Protein AF-A0A812Y076-F1 (afdb_monomer)

InterPro domains:
  IPR025202 Cardiolipin synthase-like, phospholipase D-like domain [PF13091] (114-266)

Radius of gyration: 28.49 Å; Cα contacts (8 Å, |Δi|>4): 390; chains: 1; bounding box: 75×48×87 Å

Organism: NCBI:txid1628268

Sequence (298 aa):
ECASRRLNHVTSDDKAFMTFWHDGWLQNLLRTSGGAEFELALLRRECDSLRKALDDSTRREQGLAAQLRAHRVLQEQAADGRVVPLAILDAAPSARGGEAHTALHPDSSFLGPLLQLISDAACVEILLTAFTYDDPELTSAATAAKLRGASVRLLIDLQKAHACKESGKILLQLLDSQVEVRTTCGRSLSEVYGGSFRGFKGALHAKTALIRSRASGGGDDGVALFIGSHNLTKASRANREFVTELRLAASDTRVATYRAWYESMWSASEGIQVEAGAAPRRRVRGKNALPNASAAAD

pLDDT: mean 76.09, std 21.75, range [29.11, 98.69]

Secondary structure (DSSP, 8-state):
----S--S---HHHHHHHHHHHHHHHHHHTTS-TTHHHHHHHHHHHHHHHHHHHHHHHHHHHHHHHHHHHHHHHHHHHHTTSS--SHHHHTS--------EEEEEETTTTHHHHHHHHHSTTEEEEEEEESS---HHHHHHHHHHHHTT-EEEEEEETTTTTSSHHHHHHHHHHHHTT-EEEEE---BHHHHTTTTTTT-B------EEEEEE--TTSSPPEEEEEEES--SSTGGGGS--EEEEEEEETT-HHHHHHHHHHHHHHHTPEEP---SS---------------------

Foldseek 3Di:
DPPDDDDDDDDPVNVVVVVVVVVVVLVVLVPDDDVSVVVVVVVVVVVVVVVVVVVVVVVVVVVVVLVVLLVVLVVVCCVVCVPVPCVLVVPQPDWPDDDKDKDKDWQCNVVVVVLVLLQDLQWAEKEWEFQAAQAVSVLVSLLVSVVSNHQAEYEYAPVHCPVDPRSLVSVVSCVVSVHFYWHDWAAQCCVSRVRPRPPDTHTRQWGKMWIWGHDPPPDFIKIKIKTWNAGNHPVSSPPGIMIMIIIDGCPGSVVVSVVVVSVVRVVRTGGDDSDPDDRDPPPPVDPDPDDDDDDDDD

Structure (mmCIF, N/CA/C/O backbone):
data_AF-A0A812Y076-F1
#
_entry.id   AF-A0A812Y076-F1
#
loop_
_atom_site.group_PDB
_atom_site.id
_atom_site.type_symbol
_atom_site.label_atom_id
_atom_site.label_alt_id
_atom_site.label_comp_id
_atom_site.label_asym_id
_atom_site.label_entity_id
_atom_site.label_seq_id
_atom_site.pdbx_PDB_ins_code
_atom_site.Cartn_x
_atom_site.Cartn_y
_atom_site.Cartn_z
_atom_site.occupancy
_atom_site.B_iso_or_equiv
_atom_site.auth_seq_id
_atom_site.auth_comp_id
_atom_site.auth_asym_id
_atom_site.auth_atom_id
_atom_site.pdbx_PDB_model_num
ATOM 1 N N . GLU A 1 1 ? -6.969 1.880 -58.375 1.00 40.78 1 GLU A N 1
ATOM 2 C CA . GLU A 1 1 ? -7.919 0.942 -57.726 1.00 40.78 1 GLU A CA 1
ATOM 3 C C . GLU A 1 1 ? -7.794 -0.534 -58.150 1.00 40.78 1 GLU A C 1
ATOM 5 O O . GLU A 1 1 ? -8.724 -1.300 -57.944 1.00 40.78 1 GLU A O 1
ATOM 10 N N . CYS A 1 2 ? -6.629 -1.019 -58.606 1.00 31.95 2 CYS A N 1
ATOM 11 C CA . CYS A 1 2 ? -6.427 -2.462 -58.853 1.00 31.95 2 CYS A CA 1
ATOM 12 C C . CYS A 1 2 ? -5.212 -3.047 -58.103 1.00 31.95 2 CYS A C 1
ATOM 14 O O . CYS A 1 2 ? -4.505 -3.899 -58.623 1.00 31.95 2 CYS A O 1
ATOM 16 N N . ALA A 1 3 ? -4.949 -2.581 -56.875 1.00 29.11 3 ALA A N 1
ATOM 17 C CA . ALA A 1 3 ? -3.817 -3.057 -56.067 1.00 29.11 3 ALA A CA 1
ATOM 18 C C . ALA A 1 3 ? -4.112 -3.124 -54.551 1.00 29.11 3 ALA A C 1
ATOM 20 O O . ALA A 1 3 ? -3.228 -2.893 -53.736 1.00 29.11 3 ALA A O 1
ATOM 21 N N . SER A 1 4 ? -5.352 -3.436 -54.149 1.00 38.34 4 SER A N 1
ATOM 22 C CA . SER A 1 4 ? -5.729 -3.548 -52.721 1.00 38.34 4 SER A CA 1
ATOM 23 C C . SER A 1 4 ? -6.169 -4.942 -52.272 1.00 38.34 4 SER A C 1
ATOM 25 O O . SER A 1 4 ? -6.807 -5.075 -51.233 1.00 38.34 4 SER A O 1
ATOM 27 N N . ARG A 1 5 ? -5.832 -6.017 -52.993 1.00 42.78 5 ARG A N 1
ATOM 28 C CA . ARG A 1 5 ? -6.124 -7.381 -52.516 1.00 42.78 5 ARG A CA 1
ATOM 29 C C . ARG A 1 5 ? -4.998 -8.353 -52.841 1.00 42.78 5 ARG A C 1
ATOM 31 O O . ARG A 1 5 ? -5.014 -8.941 -53.915 1.00 42.78 5 ARG A O 1
ATOM 38 N N . ARG A 1 6 ? -4.076 -8.524 -51.883 1.00 42.78 6 ARG A N 1
ATOM 39 C CA . ARG A 1 6 ? -3.392 -9.775 -51.465 1.00 42.78 6 ARG A CA 1
ATOM 40 C C . ARG A 1 6 ? -2.040 -9.441 -50.825 1.00 42.78 6 ARG A C 1
ATOM 42 O O . ARG A 1 6 ? -1.031 -9.362 -51.506 1.00 42.78 6 ARG A O 1
ATOM 49 N N . LEU A 1 7 ? -2.035 -9.289 -49.505 1.00 37.28 7 LEU A N 1
ATOM 50 C CA . LEU A 1 7 ? -0.841 -9.420 -48.666 1.00 37.28 7 LEU A CA 1
ATOM 51 C C . LEU A 1 7 ? -1.256 -10.209 -47.422 1.00 37.28 7 LEU A C 1
ATOM 53 O O . LEU A 1 7 ? -1.416 -9.661 -46.343 1.00 37.28 7 LEU A O 1
ATOM 57 N N . ASN A 1 8 ? -1.518 -11.499 -47.616 1.00 40.66 8 ASN A N 1
ATOM 58 C CA . ASN A 1 8 ? -1.550 -12.485 -46.544 1.00 40.66 8 ASN A CA 1
ATOM 59 C C . ASN A 1 8 ? -0.687 -13.655 -47.022 1.00 40.66 8 ASN A C 1
ATOM 61 O O . ASN A 1 8 ? -0.956 -14.205 -48.087 1.00 40.66 8 ASN A O 1
ATOM 65 N N . HIS A 1 9 ? 0.326 -13.978 -46.215 1.00 47.44 9 HIS A N 1
ATOM 66 C CA . HIS A 1 9 ? 1.428 -14.926 -46.428 1.00 47.44 9 HIS A CA 1
ATOM 67 C C . HIS A 1 9 ? 2.597 -14.432 -47.287 1.00 47.44 9 HIS A C 1
ATOM 69 O O . HIS A 1 9 ? 2.601 -14.555 -48.502 1.00 47.44 9 HIS A O 1
ATOM 75 N N . VAL A 1 10 ? 3.623 -13.930 -46.592 1.00 44.12 10 VAL A N 1
ATOM 76 C CA . VAL A 1 10 ? 5.005 -13.861 -47.082 1.00 44.12 10 VAL A CA 1
ATOM 77 C C . VAL A 1 10 ? 5.750 -15.024 -46.427 1.00 44.12 10 VAL A C 1
ATOM 79 O O . VAL A 1 10 ? 5.895 -15.058 -45.202 1.00 44.12 10 VAL A O 1
ATOM 82 N N . THR A 1 11 ? 6.157 -16.003 -47.224 1.00 59.06 11 THR A N 1
ATOM 83 C CA . THR A 1 11 ? 6.941 -17.172 -46.797 1.00 59.06 11 THR A CA 1
ATOM 84 C C . THR A 1 11 ? 8.437 -16.827 -46.704 1.00 59.06 11 THR A C 1
ATOM 86 O O . THR A 1 11 ? 8.851 -15.720 -47.058 1.00 59.06 11 THR A O 1
ATOM 89 N N . SER A 1 12 ? 9.285 -17.728 -46.187 1.00 49.69 12 SER A N 1
ATOM 90 C CA . SER A 1 12 ? 10.744 -17.491 -46.168 1.00 49.69 12 SER A CA 1
ATOM 91 C C . SER A 1 12 ? 11.335 -17.343 -47.571 1.00 49.69 12 SER A C 1
ATOM 93 O O . SER A 1 12 ? 12.302 -16.603 -47.743 1.00 49.69 12 SER A O 1
ATOM 95 N N . ASP A 1 13 ? 10.722 -17.984 -48.565 1.00 44.62 13 ASP A N 1
ATOM 96 C CA . ASP A 1 13 ? 11.198 -17.993 -49.949 1.00 44.62 13 ASP A CA 1
ATOM 97 C C . ASP A 1 13 ? 10.873 -16.668 -50.659 1.00 44.62 13 ASP A C 1
ATOM 99 O O . ASP A 1 13 ? 11.690 -16.149 -51.423 1.00 44.62 13 ASP A O 1
ATOM 103 N N . ASP A 1 14 ? 9.765 -16.020 -50.281 1.00 45.69 14 ASP A N 1
ATOM 104 C CA . ASP A 1 14 ? 9.412 -14.669 -50.741 1.00 45.69 14 ASP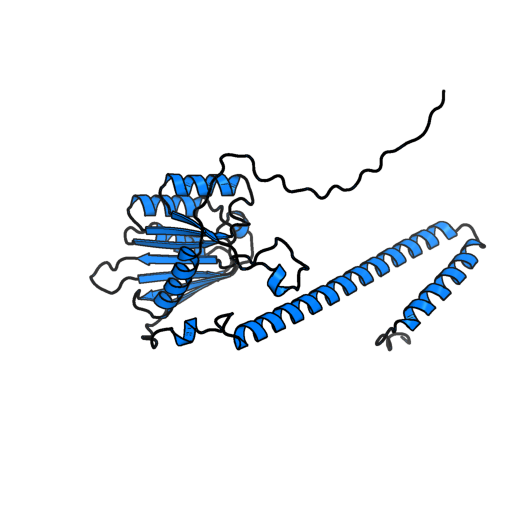 A CA 1
ATOM 105 C C . ASP A 1 14 ? 10.411 -13.605 -50.243 1.00 45.69 14 ASP A C 1
ATOM 107 O O . ASP A 1 14 ? 10.674 -12.611 -50.924 1.00 45.69 14 ASP A O 1
ATOM 111 N N . LYS A 1 15 ? 11.033 -13.821 -49.073 1.00 49.94 15 LYS A N 1
ATOM 112 C CA . LYS A 1 15 ? 12.073 -12.923 -48.531 1.00 49.94 15 LYS A CA 1
ATOM 113 C C . LYS A 1 15 ? 13.391 -13.035 -49.305 1.00 49.94 15 LYS A C 1
ATOM 115 O O . LYS A 1 15 ? 14.058 -12.022 -49.520 1.00 49.94 15 LYS A O 1
ATOM 120 N N . ALA A 1 16 ? 13.757 -14.236 -49.755 1.00 51.62 16 ALA A N 1
ATOM 121 C CA . ALA A 1 16 ? 14.960 -14.449 -50.561 1.00 51.62 16 ALA A CA 1
ATOM 122 C C . ALA A 1 16 ? 14.807 -13.863 -51.977 1.00 51.62 16 ALA A C 1
ATOM 124 O O . ALA A 1 16 ? 15.719 -13.197 -52.471 1.00 51.62 16 ALA A O 1
ATOM 125 N N . PHE A 1 17 ? 13.625 -14.016 -52.584 1.00 46.50 17 PHE A N 1
ATOM 126 C CA . PHE A 1 17 ? 13.310 -13.458 -53.901 1.00 46.50 17 PHE A CA 1
ATOM 127 C C . PHE A 1 17 ? 13.318 -11.919 -53.911 1.00 46.50 17 PHE A C 1
ATOM 129 O O . PHE A 1 17 ? 13.913 -11.307 -54.798 1.00 46.50 17 PHE A O 1
ATOM 136 N N . MET A 1 18 ? 12.746 -11.282 -52.881 1.00 44.38 18 MET A N 1
ATOM 137 C CA . MET A 1 18 ? 12.747 -9.818 -52.749 1.00 44.38 18 MET A CA 1
ATOM 138 C C . MET A 1 18 ? 14.153 -9.243 -52.534 1.00 44.38 18 MET A C 1
ATOM 140 O O . MET A 1 18 ? 14.436 -8.152 -53.013 1.00 44.38 18 MET A O 1
ATOM 144 N N . THR A 1 19 ? 15.054 -9.979 -51.875 1.00 52.78 19 THR A N 1
ATOM 145 C CA . THR A 1 19 ? 16.449 -9.540 -51.680 1.00 52.78 19 THR A CA 1
ATOM 146 C C . THR A 1 19 ? 17.249 -9.630 -52.990 1.00 52.78 19 THR A C 1
ATOM 148 O O . THR A 1 19 ? 17.981 -8.705 -53.332 1.00 52.78 19 THR A O 1
ATOM 151 N N . PHE A 1 20 ? 17.043 -10.694 -53.778 1.00 48.69 20 PHE A N 1
ATOM 152 C CA . PHE A 1 20 ? 17.715 -10.896 -55.070 1.00 48.69 20 PHE A CA 1
ATOM 153 C C . PHE A 1 20 ? 17.278 -9.885 -56.146 1.00 48.69 20 PHE A C 1
ATOM 155 O O . PHE A 1 20 ? 18.109 -9.384 -56.905 1.00 48.69 20 PHE A O 1
ATOM 162 N N . TRP A 1 21 ? 15.986 -9.539 -56.203 1.00 49.12 21 TRP A N 1
ATOM 163 C CA . TRP A 1 21 ? 15.476 -8.560 -57.174 1.00 49.12 21 TRP A CA 1
ATOM 164 C C . TRP A 1 21 ? 15.947 -7.125 -56.865 1.00 49.12 21 TRP A C 1
ATOM 166 O O . TRP A 1 21 ? 16.191 -6.336 -57.779 1.00 49.12 21 TRP A O 1
ATOM 176 N N . HIS A 1 22 ? 16.152 -6.807 -55.583 1.00 55.78 22 HIS A N 1
ATOM 177 C CA . HIS A 1 22 ? 16.553 -5.479 -55.116 1.00 55.78 22 HIS A CA 1
ATOM 178 C C . HIS A 1 22 ? 18.017 -5.142 -55.456 1.00 55.78 22 HIS A C 1
ATOM 180 O O . HIS A 1 22 ? 18.303 -4.027 -55.897 1.00 55.78 22 HIS A O 1
ATOM 186 N N . ASP A 1 23 ? 18.931 -6.111 -55.344 1.00 51.31 23 ASP A N 1
ATOM 187 C CA . ASP A 1 23 ? 20.359 -5.900 -55.632 1.00 51.31 23 ASP A CA 1
ATOM 188 C C . ASP A 1 23 ? 20.646 -5.765 -57.139 1.00 51.31 23 ASP A C 1
ATOM 190 O O . ASP A 1 23 ? 21.499 -4.970 -57.546 1.00 51.31 23 ASP A O 1
ATOM 194 N N . GLY A 1 24 ? 19.893 -6.477 -57.987 1.00 53.47 24 GLY A N 1
ATOM 195 C CA . GLY A 1 24 ? 20.007 -6.375 -59.447 1.00 53.47 24 GLY A CA 1
ATOM 196 C C . GLY A 1 24 ? 19.435 -5.075 -60.026 1.00 53.47 24 GLY A C 1
ATOM 197 O O . GLY A 1 24 ? 19.976 -4.535 -60.993 1.00 53.47 24 GLY A O 1
ATOM 198 N N . TRP A 1 25 ? 18.367 -4.537 -59.428 1.00 51.59 25 TRP A N 1
ATOM 199 C CA . TRP A 1 25 ? 17.714 -3.308 -59.894 1.00 51.59 25 TRP A CA 1
ATOM 200 C C . TRP A 1 25 ? 18.486 -2.039 -59.485 1.00 51.59 25 TRP A C 1
ATOM 202 O O . TRP A 1 25 ? 18.680 -1.142 -60.308 1.00 51.59 25 TRP A O 1
ATOM 212 N N . LEU A 1 26 ? 19.040 -2.002 -58.264 1.00 53.88 26 LEU A N 1
ATOM 213 C CA . LEU A 1 26 ? 19.882 -0.899 -57.765 1.00 53.88 26 LEU A CA 1
ATOM 214 C C . LEU A 1 26 ? 21.164 -0.692 -58.587 1.00 53.88 26 LEU A C 1
ATOM 216 O O . LEU A 1 26 ? 21.573 0.444 -58.823 1.00 53.88 26 LEU A O 1
ATOM 220 N N . GLN A 1 27 ? 21.780 -1.776 -59.061 1.00 56.03 27 GLN A N 1
ATOM 221 C CA . GLN A 1 27 ? 22.982 -1.722 -59.906 1.00 56.03 27 GLN A CA 1
ATOM 222 C C . GLN A 1 27 ? 22.708 -1.102 -61.287 1.00 56.03 27 GLN A C 1
ATOM 224 O O . GLN A 1 27 ? 23.601 -0.498 -61.882 1.00 56.03 27 GLN A O 1
ATOM 229 N N . ASN A 1 28 ? 21.477 -1.220 -61.793 1.00 51.50 28 ASN A N 1
ATOM 230 C CA . ASN A 1 28 ? 21.099 -0.708 -63.110 1.00 51.50 28 ASN A CA 1
ATOM 231 C C . ASN A 1 28 ? 20.693 0.778 -63.062 1.00 51.50 28 ASN A C 1
ATOM 233 O O . ASN A 1 28 ? 20.999 1.526 -63.988 1.00 51.50 28 ASN A O 1
ATOM 237 N N . LEU A 1 29 ? 20.090 1.231 -61.955 1.00 47.56 29 LEU A N 1
ATOM 238 C CA . LEU A 1 29 ? 19.707 2.637 -61.746 1.00 47.56 29 LEU A CA 1
ATOM 239 C C . LEU A 1 29 ? 20.923 3.575 -61.598 1.00 47.56 29 LEU A C 1
ATOM 241 O O . LEU A 1 29 ? 20.885 4.726 -62.024 1.00 47.56 29 LEU A O 1
ATOM 245 N N . LEU A 1 30 ? 22.035 3.070 -61.053 1.00 53.78 30 LEU A N 1
ATOM 246 C CA . LEU A 1 30 ? 23.282 3.825 -60.850 1.00 53.78 30 LEU A CA 1
ATOM 247 C C . LEU A 1 30 ? 24.004 4.220 -62.154 1.00 53.78 30 LEU A C 1
ATOM 249 O O . LEU A 1 30 ? 24.956 4.998 -62.106 1.00 53.78 30 LEU A O 1
ATOM 253 N N . ARG A 1 31 ? 23.582 3.705 -63.318 1.00 55.00 31 ARG A N 1
ATOM 254 C CA . ARG A 1 31 ? 24.220 3.989 -64.617 1.00 55.00 31 ARG A CA 1
ATOM 255 C C . ARG A 1 31 ? 23.631 5.172 -65.383 1.00 55.00 31 ARG A C 1
ATOM 257 O O . ARG A 1 31 ? 24.258 5.607 -66.346 1.00 55.00 31 ARG A O 1
ATOM 264 N N . THR A 1 32 ? 22.481 5.719 -64.992 1.00 51.31 32 THR A N 1
ATOM 265 C CA . THR A 1 32 ? 21.809 6.765 -65.780 1.00 51.31 32 THR A CA 1
ATOM 266 C C . THR A 1 32 ? 21.424 7.990 -64.948 1.00 51.31 32 THR A C 1
ATOM 268 O O . THR A 1 32 ? 20.479 7.955 -64.169 1.00 51.31 32 THR A O 1
ATOM 271 N N . SER A 1 33 ? 22.095 9.111 -65.249 1.00 47.47 33 SER A N 1
ATOM 272 C CA . SER A 1 33 ? 21.712 10.522 -65.019 1.00 47.47 33 SER A CA 1
ATOM 273 C C . SER A 1 33 ? 21.718 11.106 -63.590 1.00 47.47 33 SER A C 1
ATOM 275 O O . SER A 1 33 ? 21.311 10.495 -62.609 1.00 47.47 33 SER A O 1
ATOM 277 N N . GLY A 1 34 ? 22.164 12.368 -63.502 1.00 53.91 34 GLY A N 1
ATOM 278 C CA . GLY A 1 34 ? 22.424 13.163 -62.289 1.00 53.91 34 GLY A CA 1
ATOM 279 C C . GLY A 1 34 ? 21.211 13.589 -61.448 1.00 53.91 34 GLY A C 1
ATOM 280 O O . GLY A 1 34 ? 21.255 14.642 -60.823 1.00 53.91 34 GLY A O 1
ATOM 281 N N . GLY A 1 35 ? 20.149 12.780 -61.417 1.00 54.31 35 GLY A N 1
ATOM 282 C CA . GLY A 1 35 ? 19.102 12.799 -60.382 1.00 54.31 35 GLY A CA 1
ATOM 283 C C . GLY A 1 35 ? 19.264 11.678 -59.339 1.00 54.31 35 GLY A C 1
ATOM 284 O O . GLY A 1 35 ? 18.514 11.622 -58.364 1.00 54.31 35 GLY A O 1
ATOM 285 N N . ALA A 1 36 ? 20.258 10.800 -59.525 1.00 56.00 36 ALA A N 1
ATOM 286 C CA . ALA A 1 36 ? 20.431 9.556 -58.776 1.00 56.00 36 ALA A CA 1
ATOM 287 C C . ALA A 1 36 ? 20.620 9.735 -57.259 1.00 56.00 36 ALA A C 1
ATOM 289 O O . ALA A 1 36 ? 20.206 8.872 -56.491 1.00 56.00 36 ALA A O 1
ATOM 290 N N . GLU A 1 37 ? 21.206 10.841 -56.791 1.00 59.84 37 GLU A N 1
ATOM 291 C CA . GLU A 1 37 ? 21.449 11.028 -55.352 1.00 59.84 37 GLU A CA 1
ATOM 292 C C . GLU A 1 37 ? 20.162 11.248 -54.546 1.00 59.84 37 GLU A C 1
ATOM 294 O O . GLU A 1 37 ? 20.050 10.752 -53.422 1.00 59.84 37 GLU A O 1
ATOM 299 N N . PHE A 1 38 ? 19.168 11.934 -55.119 1.00 62.50 38 PHE A N 1
ATOM 300 C CA . PHE A 1 38 ? 17.892 12.172 -54.442 1.00 62.50 38 PHE A CA 1
ATOM 301 C C . PHE A 1 38 ? 17.048 10.893 -54.374 1.00 62.50 38 PHE A C 1
ATOM 303 O O . PHE A 1 38 ? 16.508 10.561 -53.317 1.00 62.50 38 PHE A O 1
ATOM 310 N N . GLU A 1 39 ? 16.997 10.126 -55.467 1.00 65.12 39 GLU A N 1
ATOM 311 C CA . GLU A 1 39 ? 16.293 8.839 -55.494 1.00 65.12 39 GLU A CA 1
ATOM 312 C C . GLU A 1 39 ? 16.971 7.791 -54.598 1.00 65.12 39 GLU A C 1
ATOM 314 O O . GLU A 1 39 ? 16.289 7.076 -53.862 1.00 65.12 39 GLU A O 1
ATOM 319 N N . LEU A 1 40 ? 18.309 7.756 -54.547 1.00 70.50 40 LEU A N 1
ATOM 320 C CA . LEU A 1 40 ? 19.049 6.900 -53.612 1.00 70.50 40 LEU A CA 1
ATOM 321 C C . LEU A 1 40 ? 18.794 7.273 -52.149 1.00 70.50 40 LEU A C 1
ATOM 323 O O . LEU A 1 40 ? 18.694 6.383 -51.302 1.00 70.50 40 LEU A O 1
ATOM 327 N N . ALA A 1 41 ? 18.691 8.564 -51.826 1.00 70.69 41 ALA A N 1
ATOM 328 C CA . ALA A 1 41 ? 18.380 9.009 -50.470 1.00 70.69 41 ALA A CA 1
ATOM 329 C C . ALA A 1 41 ? 16.958 8.604 -50.045 1.00 70.69 41 ALA A C 1
ATOM 331 O O . ALA A 1 41 ? 16.755 8.169 -48.906 1.00 70.69 41 ALA A O 1
ATOM 332 N N . LEU A 1 42 ? 15.987 8.692 -50.960 1.00 71.94 42 LEU A N 1
ATOM 333 C CA . LEU A 1 42 ? 14.608 8.272 -50.714 1.00 71.94 42 LEU A CA 1
ATOM 334 C C . LEU A 1 42 ? 14.513 6.751 -50.510 1.00 71.94 42 LEU A C 1
ATOM 336 O O . LEU A 1 42 ? 13.955 6.303 -49.508 1.00 71.94 42 LEU A O 1
ATOM 340 N N . LEU A 1 43 ? 15.156 5.969 -51.383 1.00 74.81 43 LEU A N 1
ATOM 341 C CA . LEU A 1 43 ? 15.208 4.506 -51.284 1.00 74.81 43 LEU A CA 1
ATOM 342 C C . LEU A 1 43 ? 15.895 4.031 -49.998 1.00 74.81 43 LEU A C 1
ATOM 344 O O . LEU A 1 43 ? 15.417 3.102 -49.345 1.00 74.81 43 LEU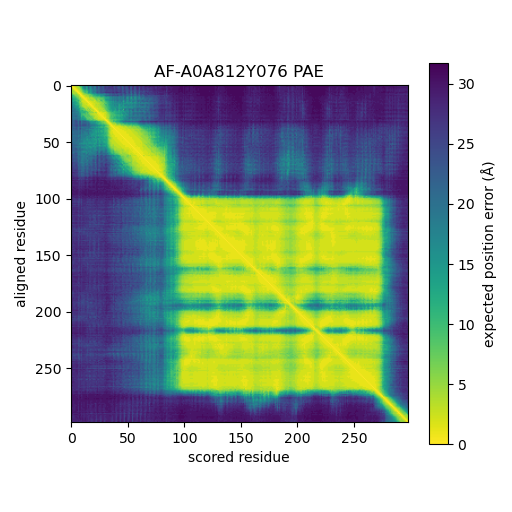 A O 1
ATOM 348 N N . ARG A 1 44 ? 16.986 4.687 -49.576 1.00 79.12 44 ARG A N 1
ATOM 349 C CA . ARG A 1 44 ? 17.644 4.388 -48.290 1.00 79.12 44 ARG A CA 1
ATOM 350 C C . ARG A 1 44 ? 16.702 4.618 -47.110 1.00 79.12 44 ARG A C 1
ATOM 352 O O . ARG A 1 44 ? 16.627 3.777 -46.217 1.00 79.12 44 ARG A O 1
ATOM 359 N N . ARG A 1 45 ? 15.943 5.716 -47.129 1.00 78.69 45 ARG A N 1
ATOM 360 C CA . ARG A 1 45 ? 14.982 6.046 -46.070 1.00 78.69 45 ARG A CA 1
ATOM 361 C C . ARG A 1 45 ? 13.835 5.035 -45.990 1.00 78.69 45 ARG A C 1
ATOM 363 O O . ARG A 1 45 ? 13.430 4.669 -44.886 1.00 78.69 45 ARG A O 1
ATOM 370 N N . GLU A 1 46 ? 13.328 4.569 -47.128 1.00 81.94 46 GLU A N 1
ATOM 371 C CA . GLU A 1 46 ? 12.311 3.511 -47.168 1.00 81.94 46 GLU A CA 1
ATOM 372 C C . GLU A 1 46 ? 12.862 2.165 -46.681 1.00 81.94 46 GLU A C 1
ATOM 374 O O . GLU A 1 46 ? 12.220 1.505 -45.861 1.00 81.94 46 GLU A O 1
ATOM 379 N N . CYS A 1 47 ? 14.084 1.796 -47.079 1.00 78.31 47 CYS A N 1
ATOM 380 C CA . CYS A 1 47 ? 14.749 0.581 -46.600 1.00 78.31 47 CYS A CA 1
ATOM 381 C C . CYS A 1 47 ? 14.930 0.581 -45.075 1.00 78.31 47 CYS A C 1
ATOM 383 O O . CYS A 1 47 ? 14.652 -0.422 -44.414 1.00 78.31 47 CYS A O 1
ATOM 385 N N . ASP A 1 48 ? 15.355 1.706 -44.497 1.00 82.25 48 ASP A N 1
ATOM 386 C CA . ASP A 1 48 ? 15.507 1.840 -43.045 1.00 82.25 48 ASP A CA 1
ATOM 387 C C . ASP A 1 48 ? 14.155 1.780 -42.319 1.00 82.25 48 ASP A C 1
ATOM 389 O O . ASP A 1 48 ? 14.049 1.192 -41.238 1.00 82.25 48 ASP A O 1
ATOM 393 N N . SER A 1 49 ? 13.098 2.333 -42.924 1.00 80.50 49 SER A N 1
ATOM 394 C CA . SER A 1 49 ? 11.732 2.242 -42.397 1.00 80.50 49 SER A CA 1
ATOM 395 C C . SER A 1 49 ? 11.226 0.795 -42.369 1.00 80.50 49 SER A C 1
ATOM 397 O O . SER A 1 49 ? 10.718 0.338 -41.341 1.00 80.50 49 SER A O 1
ATOM 399 N N . LEU A 1 50 ? 11.437 0.045 -43.454 1.00 75.19 50 LEU A N 1
ATOM 400 C CA . LEU A 1 50 ? 11.047 -1.363 -43.560 1.00 75.19 50 LEU A CA 1
ATOM 401 C C . LEU A 1 50 ? 11.846 -2.259 -42.607 1.00 75.19 50 LEU A C 1
ATOM 403 O O . LEU A 1 50 ? 11.261 -3.119 -41.947 1.00 75.19 50 LEU A O 1
ATOM 407 N N . ARG A 1 51 ? 13.158 -2.029 -42.464 1.00 78.56 51 ARG A N 1
ATOM 408 C CA . ARG A 1 51 ? 13.989 -2.732 -41.470 1.00 78.56 51 ARG A CA 1
ATOM 409 C C . ARG A 1 51 ? 13.482 -2.499 -40.053 1.00 78.56 51 ARG A C 1
ATOM 411 O O . ARG A 1 51 ? 13.302 -3.455 -39.305 1.00 78.56 51 ARG A O 1
ATOM 418 N N . LYS A 1 52 ? 13.171 -1.247 -39.703 1.00 80.69 52 LYS A N 1
ATOM 419 C CA . LYS A 1 52 ? 12.609 -0.910 -38.391 1.00 80.69 52 LYS A CA 1
ATOM 420 C C . LYS A 1 52 ? 11.262 -1.600 -38.150 1.00 80.69 52 LYS A C 1
ATOM 422 O O . LYS A 1 52 ? 11.039 -2.131 -37.066 1.00 80.69 52 LYS A O 1
ATOM 427 N N . ALA A 1 53 ? 10.383 -1.630 -39.152 1.00 75.00 53 ALA A N 1
ATOM 428 C CA . ALA A 1 53 ? 9.094 -2.313 -39.052 1.00 75.00 53 ALA A CA 1
ATOM 429 C C . ALA A 1 53 ? 9.249 -3.834 -38.860 1.00 75.00 53 ALA A C 1
ATOM 431 O O . ALA A 1 53 ? 8.519 -4.434 -38.069 1.00 75.00 53 ALA A O 1
ATOM 432 N N . LEU A 1 54 ? 10.222 -4.452 -39.538 1.00 75.06 54 LEU A N 1
ATOM 433 C CA . LEU A 1 54 ? 10.528 -5.876 -39.397 1.00 75.06 54 LEU A CA 1
ATOM 434 C C . LEU A 1 54 ? 11.096 -6.208 -38.006 1.00 75.06 54 LEU A C 1
ATOM 436 O O . LEU A 1 54 ? 10.674 -7.189 -37.386 1.00 75.06 54 LEU A O 1
ATOM 440 N N . ASP A 1 55 ? 11.993 -5.369 -37.487 1.00 81.00 55 ASP A N 1
ATOM 441 C CA . ASP A 1 55 ? 12.528 -5.496 -36.127 1.00 81.00 55 ASP A CA 1
ATOM 442 C C . ASP A 1 55 ? 11.420 -5.361 -35.073 1.00 81.00 55 ASP A C 1
ATOM 444 O O . ASP A 1 55 ? 11.353 -6.148 -34.125 1.00 81.00 55 ASP A O 1
ATOM 448 N N . ASP A 1 56 ? 10.511 -4.398 -35.249 1.00 72.75 56 ASP A N 1
ATOM 449 C CA . ASP A 1 56 ? 9.374 -4.192 -34.350 1.00 72.75 56 ASP A CA 1
ATOM 450 C C . ASP A 1 56 ? 8.383 -5.368 -34.403 1.00 72.75 56 ASP A C 1
ATOM 452 O O . ASP A 1 56 ? 7.885 -5.794 -33.358 1.00 72.75 56 ASP A O 1
ATOM 456 N N . SER A 1 57 ? 8.135 -5.949 -35.584 1.00 73.19 57 SER A N 1
ATOM 457 C CA . SER A 1 57 ? 7.320 -7.167 -35.731 1.00 73.19 57 SER A CA 1
ATOM 458 C C . SER A 1 57 ? 7.954 -8.359 -35.014 1.00 73.19 57 SER A C 1
ATOM 460 O O . SER A 1 57 ? 7.297 -9.037 -34.224 1.00 73.19 57 SER A O 1
ATOM 462 N N . THR A 1 58 ? 9.258 -8.560 -35.205 1.00 74.88 58 THR A N 1
ATOM 463 C CA . THR A 1 58 ? 10.015 -9.643 -34.560 1.00 74.88 58 THR A CA 1
ATOM 464 C C . THR A 1 58 ? 9.991 -9.499 -33.036 1.00 74.88 58 THR A C 1
ATOM 466 O O . THR A 1 58 ? 9.795 -10.475 -32.311 1.00 74.88 58 THR A O 1
ATOM 469 N N . ARG A 1 59 ? 10.117 -8.270 -32.516 1.00 70.56 59 ARG A N 1
ATOM 470 C CA . ARG A 1 59 ? 9.992 -7.992 -31.075 1.00 70.56 59 ARG A CA 1
ATOM 471 C C . ARG A 1 59 ? 8.596 -8.297 -30.538 1.00 70.56 59 ARG A C 1
ATOM 473 O O . ARG A 1 59 ? 8.483 -8.823 -29.431 1.00 70.56 59 ARG A O 1
ATOM 480 N N . ARG A 1 60 ? 7.537 -7.989 -31.295 1.00 68.56 60 ARG A N 1
ATOM 481 C CA . ARG A 1 60 ? 6.152 -8.314 -30.909 1.00 68.56 60 ARG A CA 1
ATOM 482 C C . ARG A 1 60 ? 5.930 -9.822 -30.839 1.00 68.56 60 ARG A C 1
ATOM 484 O O . ARG A 1 60 ? 5.383 -10.296 -29.848 1.00 68.56 60 ARG A O 1
ATOM 491 N N . GLU A 1 61 ? 6.406 -10.570 -31.831 1.00 73.56 61 GLU A N 1
ATOM 492 C CA . GLU A 1 61 ? 6.316 -12.036 -31.846 1.00 73.56 61 GLU A CA 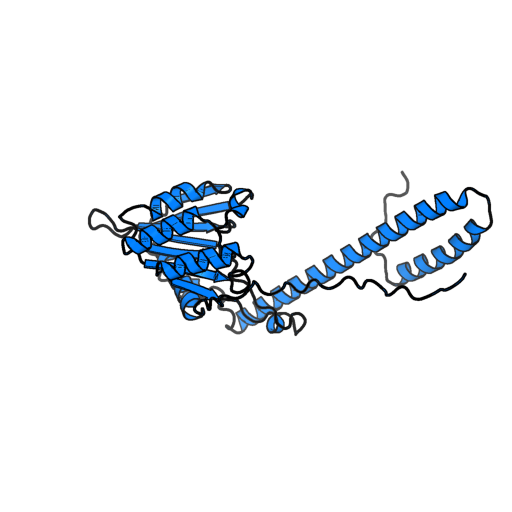1
ATOM 493 C C . GLU A 1 61 ? 7.089 -12.668 -30.681 1.00 73.56 61 GLU A C 1
ATOM 495 O O . GLU A 1 61 ? 6.566 -13.538 -29.982 1.00 73.56 61 GLU A O 1
ATOM 500 N N . GLN A 1 62 ? 8.301 -12.182 -30.399 1.00 68.38 62 GLN A N 1
ATOM 501 C CA . GLN A 1 62 ? 9.081 -12.620 -29.237 1.00 68.38 62 GLN A CA 1
ATOM 502 C C . GLN A 1 62 ? 8.372 -12.307 -27.911 1.00 68.38 62 GLN A C 1
ATOM 504 O O . GLN A 1 62 ? 8.388 -13.138 -26.998 1.00 68.38 62 GLN A O 1
ATOM 509 N N . GLY A 1 63 ? 7.724 -11.142 -27.812 1.00 62.09 63 GLY A N 1
ATOM 510 C CA . GLY A 1 63 ? 6.910 -10.749 -26.662 1.00 62.09 63 GLY A CA 1
ATOM 511 C C . GLY A 1 63 ? 5.712 -11.674 -26.448 1.00 62.09 63 GLY A C 1
ATOM 512 O O . GLY A 1 63 ? 5.513 -12.167 -25.337 1.00 62.09 63 GLY A O 1
ATOM 513 N N . LEU A 1 64 ? 4.967 -11.985 -27.513 1.00 66.31 64 LEU A N 1
ATOM 514 C CA . LEU A 1 64 ? 3.828 -12.905 -27.461 1.00 66.31 64 LEU A CA 1
ATOM 515 C C . LEU A 1 64 ? 4.271 -14.323 -27.071 1.00 66.31 64 LEU A C 1
ATOM 517 O O . LEU A 1 64 ? 3.668 -14.953 -26.204 1.00 66.31 64 LEU A O 1
ATOM 521 N N . ALA A 1 65 ? 5.375 -14.811 -27.641 1.00 66.31 65 ALA A N 1
ATOM 522 C CA . ALA A 1 65 ? 5.930 -16.114 -27.291 1.00 66.31 65 ALA A CA 1
ATOM 523 C C . ALA A 1 65 ? 6.388 -16.178 -25.820 1.00 66.31 65 ALA A C 1
ATOM 525 O O . ALA A 1 65 ? 6.223 -17.207 -25.164 1.00 66.31 65 ALA A O 1
ATOM 526 N N . ALA A 1 66 ? 6.941 -15.088 -25.276 1.00 59.19 66 ALA A N 1
ATOM 527 C CA . ALA A 1 66 ? 7.289 -14.999 -23.858 1.00 59.19 66 ALA A CA 1
ATOM 528 C C . ALA A 1 66 ? 6.044 -14.994 -22.956 1.00 59.19 66 ALA A C 1
ATOM 530 O O . ALA A 1 66 ? 6.042 -15.688 -21.941 1.00 59.19 66 ALA A O 1
ATOM 531 N N . GLN A 1 67 ? 4.979 -14.285 -23.345 1.00 56.53 67 GLN A N 1
ATOM 532 C CA . GLN A 1 67 ? 3.701 -14.284 -22.624 1.00 56.53 67 GLN A CA 1
ATOM 533 C C . GLN A 1 67 ? 3.055 -15.674 -22.594 1.00 56.53 67 GLN A C 1
ATOM 535 O O . GLN A 1 67 ? 2.639 -16.130 -21.531 1.00 56.53 67 GLN A O 1
ATOM 540 N N . LEU A 1 68 ? 3.027 -16.382 -23.727 1.00 69.38 68 LEU A N 1
ATOM 541 C CA . LEU A 1 68 ? 2.478 -17.741 -23.807 1.00 69.38 68 LEU A CA 1
ATOM 542 C C . LEU A 1 68 ? 3.275 -18.738 -22.956 1.00 69.38 68 LEU A C 1
ATOM 544 O O . LEU A 1 68 ? 2.683 -19.578 -22.279 1.00 69.38 68 LEU A O 1
ATOM 548 N N . ARG A 1 69 ? 4.612 -18.621 -22.930 1.00 69.56 69 ARG A N 1
ATOM 549 C CA . ARG A 1 69 ? 5.460 -19.424 -22.032 1.00 69.56 69 ARG A CA 1
ATOM 550 C C . ARG A 1 69 ? 5.179 -19.121 -20.562 1.00 69.56 69 ARG A C 1
ATOM 552 O O . ARG A 1 69 ? 5.008 -20.055 -19.789 1.00 69.56 69 ARG A O 1
ATOM 559 N N . ALA A 1 70 ? 5.078 -17.845 -20.187 1.00 57.62 70 ALA A N 1
ATOM 560 C CA . ALA A 1 70 ? 4.748 -17.455 -18.817 1.00 57.62 70 ALA A CA 1
ATOM 561 C C . ALA A 1 70 ? 3.374 -17.994 -18.389 1.00 57.62 70 ALA A C 1
ATOM 563 O O . ALA A 1 70 ? 3.233 -18.509 -17.284 1.00 57.62 70 ALA A O 1
ATOM 564 N N . HIS A 1 71 ? 2.378 -17.932 -19.279 1.00 61.56 71 HIS A N 1
ATOM 565 C CA . HIS A 1 71 ? 1.045 -18.467 -19.014 1.00 61.56 71 HIS A CA 1
ATOM 566 C C . HIS A 1 71 ? 1.065 -19.985 -18.803 1.00 61.56 71 HIS A C 1
ATOM 568 O O . HIS A 1 71 ? 0.465 -20.474 -17.850 1.00 61.56 71 HIS A O 1
ATOM 574 N N . ARG A 1 72 ? 1.810 -20.726 -19.634 1.00 69.12 72 ARG A N 1
ATOM 575 C CA . ARG A 1 72 ? 1.974 -22.177 -19.474 1.00 69.12 72 ARG A CA 1
ATOM 576 C C . ARG A 1 72 ? 2.648 -22.533 -18.147 1.00 69.12 72 ARG A C 1
ATOM 578 O O . ARG A 1 72 ? 2.152 -23.399 -17.440 1.00 69.12 72 ARG A O 1
ATOM 585 N N . VAL A 1 73 ? 3.712 -21.823 -17.768 1.00 63.78 73 VAL A N 1
ATOM 586 C CA . VAL A 1 73 ? 4.388 -22.054 -16.480 1.00 63.78 73 VAL A CA 1
ATOM 587 C C . VAL A 1 73 ? 3.455 -21.783 -15.301 1.00 63.78 73 VAL A C 1
ATOM 589 O O . VAL A 1 73 ? 3.459 -22.544 -14.341 1.00 63.78 73 VAL A O 1
ATOM 592 N N . LEU A 1 74 ? 2.618 -20.743 -15.366 1.00 57.31 74 LEU A N 1
ATOM 593 C CA . LEU A 1 74 ? 1.615 -20.487 -14.327 1.00 57.31 74 LEU A CA 1
ATOM 594 C C . LEU A 1 74 ? 0.574 -21.614 -14.233 1.00 57.31 74 LEU A C 1
ATOM 596 O O . LEU A 1 74 ? 0.200 -21.989 -13.125 1.00 57.31 74 LEU A O 1
ATOM 600 N N . GLN A 1 75 ? 0.134 -22.173 -15.365 1.00 66.06 75 GLN A N 1
ATOM 601 C CA . GLN A 1 75 ? -0.786 -23.318 -15.393 1.00 66.06 75 GLN A CA 1
ATOM 602 C C . GLN A 1 75 ? -0.149 -24.587 -14.808 1.00 66.06 75 GLN A C 1
ATOM 604 O O . GLN A 1 75 ? -0.767 -25.258 -13.986 1.00 66.06 75 GLN A O 1
ATOM 609 N N . GLU A 1 76 ? 1.095 -24.892 -15.180 1.00 67.81 76 GLU A N 1
ATOM 610 C CA . GLU A 1 76 ? 1.847 -26.042 -14.656 1.00 67.81 76 GLU A CA 1
ATOM 611 C C . GLU A 1 76 ? 2.115 -25.894 -13.152 1.00 67.81 76 GLU A C 1
ATOM 613 O O . GLU A 1 76 ? 1.911 -26.824 -12.377 1.00 67.81 76 GLU A O 1
ATOM 618 N N . GLN A 1 77 ? 2.492 -24.695 -12.701 1.00 58.12 77 GLN A N 1
ATOM 619 C CA . GLN A 1 77 ? 2.706 -24.428 -11.280 1.00 58.12 77 GLN A CA 1
ATOM 620 C C . GLN A 1 77 ? 1.412 -24.486 -10.458 1.00 58.12 77 GLN A C 1
ATOM 622 O O . GLN A 1 77 ? 1.473 -24.850 -9.282 1.00 58.12 77 GLN A O 1
ATOM 627 N N . ALA A 1 78 ? 0.267 -24.131 -11.049 1.00 58.78 78 ALA A N 1
ATOM 628 C CA . ALA A 1 78 ? -1.043 -24.291 -10.428 1.00 58.78 78 ALA A CA 1
ATOM 629 C C . ALA A 1 78 ? -1.438 -25.774 -10.311 1.00 58.78 78 ALA A C 1
ATOM 631 O O . ALA A 1 78 ? -1.932 -26.188 -9.265 1.00 58.78 78 ALA A O 1
ATOM 632 N N . ALA A 1 79 ? -1.171 -26.580 -11.344 1.00 65.94 79 ALA A N 1
ATOM 633 C CA . ALA A 1 79 ? -1.434 -28.021 -11.340 1.00 65.94 79 ALA A CA 1
ATOM 634 C C . ALA A 1 79 ? -0.574 -28.780 -10.310 1.00 65.94 79 ALA A C 1
ATOM 636 O O . ALA A 1 79 ? -1.064 -29.688 -9.645 1.00 65.94 79 ALA A O 1
ATOM 637 N N . ASP A 1 80 ? 0.677 -28.354 -10.121 1.00 59.94 80 ASP A N 1
ATOM 638 C CA . ASP A 1 80 ? 1.613 -28.924 -9.144 1.00 59.94 80 ASP A CA 1
ATOM 639 C C . ASP A 1 80 ? 1.425 -28.381 -7.709 1.00 59.94 80 ASP A C 1
ATOM 641 O O . ASP A 1 80 ? 2.218 -28.693 -6.817 1.00 59.94 80 ASP A O 1
ATOM 645 N N . GLY A 1 81 ? 0.448 -27.494 -7.476 1.00 48.84 81 GLY A N 1
ATOM 646 C CA . GLY A 1 81 ? 0.206 -26.851 -6.176 1.00 48.84 81 GLY A CA 1
ATOM 647 C C . GLY A 1 81 ? 1.316 -25.895 -5.698 1.00 48.84 81 GLY A C 1
ATOM 648 O O . GLY A 1 81 ? 1.288 -25.435 -4.558 1.00 48.84 81 GLY A O 1
ATOM 649 N N . ARG A 1 82 ? 2.309 -25.575 -6.546 1.00 48.00 82 ARG A N 1
ATOM 650 C CA . ARG A 1 82 ? 3.470 -24.710 -6.215 1.00 48.00 82 ARG A CA 1
ATOM 651 C C . ARG A 1 82 ? 3.205 -23.220 -6.408 1.00 48.00 82 ARG A C 1
ATOM 653 O O . ARG A 1 82 ? 3.909 -22.377 -5.834 1.00 48.00 82 ARG A O 1
ATOM 660 N N . VAL A 1 83 ? 2.240 -22.896 -7.258 1.00 42.59 83 VAL A N 1
ATOM 661 C CA . VAL A 1 83 ? 1.493 -21.643 -7.225 1.00 42.59 83 VAL A CA 1
ATOM 662 C C . VAL A 1 83 ? 0.193 -22.013 -6.562 1.00 42.59 83 VAL A C 1
ATOM 664 O O . VAL A 1 83 ? -0.524 -22.845 -7.094 1.00 42.59 83 VAL A O 1
ATOM 667 N N . VAL A 1 84 ? -0.079 -21.421 -5.404 1.00 42.56 84 VAL A N 1
ATOM 668 C CA . VAL A 1 84 ? -1.379 -21.516 -4.751 1.00 42.56 84 VAL A CA 1
ATOM 669 C C . VAL A 1 84 ? -2.391 -20.902 -5.725 1.00 42.56 84 VAL A C 1
ATOM 671 O O . VAL A 1 84 ? -2.441 -19.673 -5.834 1.00 42.56 84 VAL A O 1
ATOM 674 N N . PRO A 1 85 ? -3.151 -21.697 -6.497 1.00 39.31 85 PRO A N 1
ATOM 675 C CA . PRO A 1 85 ? -4.141 -21.151 -7.400 1.00 39.31 85 PRO A CA 1
ATOM 676 C C . PRO A 1 85 ? -5.308 -20.812 -6.499 1.00 39.31 85 PRO A C 1
ATOM 678 O O . PRO A 1 85 ? -6.015 -21.711 -6.073 1.00 39.31 85 PRO A O 1
ATOM 681 N N . LEU A 1 86 ? -5.465 -19.547 -6.114 1.00 43.31 86 LEU A N 1
ATOM 682 C CA . LEU A 1 86 ? -6.656 -19.117 -5.379 1.00 43.31 86 LEU A CA 1
ATOM 683 C C . LEU A 1 86 ? -6.961 -19.919 -4.092 1.00 43.31 86 LEU A C 1
ATOM 685 O O . LEU A 1 86 ? -8.043 -19.750 -3.560 1.00 43.31 86 LEU A O 1
ATOM 689 N N . ALA A 1 87 ? -6.050 -20.713 -3.509 1.00 37.59 87 ALA A N 1
ATOM 690 C CA . ALA A 1 87 ? -6.333 -21.368 -2.222 1.00 37.59 87 ALA A CA 1
ATOM 691 C C . ALA A 1 87 ? -6.385 -20.362 -1.055 1.00 37.59 87 ALA A C 1
ATOM 693 O O . ALA A 1 87 ? -6.767 -20.714 0.053 1.00 37.59 87 ALA A O 1
ATOM 694 N N . ILE A 1 88 ? -6.061 -19.086 -1.308 1.00 41.97 88 ILE A N 1
ATOM 695 C CA . ILE A 1 88 ? -6.452 -17.971 -0.434 1.00 41.97 88 ILE A CA 1
ATOM 696 C C . ILE A 1 88 ? -7.987 -17.822 -0.390 1.00 41.97 88 ILE A C 1
ATOM 698 O O . ILE A 1 88 ? -8.512 -17.455 0.652 1.00 41.97 88 ILE A O 1
ATOM 702 N N . LEU A 1 89 ? -8.709 -18.123 -1.478 1.00 37.50 89 LEU A N 1
ATOM 703 C CA . LEU A 1 89 ? -10.177 -18.165 -1.505 1.00 37.50 89 LEU A CA 1
ATOM 704 C C . LEU A 1 89 ? -10.736 -19.421 -0.824 1.00 37.50 89 LEU A C 1
ATOM 706 O O . LEU A 1 89 ? -11.727 -19.303 -0.117 1.00 37.50 89 LEU A O 1
ATOM 710 N N . ASP A 1 90 ? -10.098 -20.588 -0.965 1.00 37.53 90 ASP A N 1
ATOM 711 C CA . ASP A 1 90 ? -10.580 -21.826 -0.320 1.00 37.53 90 ASP A CA 1
ATOM 712 C C . ASP A 1 90 ? -10.248 -21.896 1.182 1.00 37.53 90 ASP A C 1
ATOM 714 O O . ASP A 1 90 ? -10.952 -22.549 1.950 1.00 37.53 90 ASP A O 1
ATOM 718 N N . ALA A 1 91 ? -9.200 -21.191 1.625 1.00 44.84 91 ALA A N 1
ATOM 719 C CA . ALA A 1 91 ? -8.905 -20.963 3.040 1.00 44.84 91 ALA A CA 1
ATOM 720 C C . ALA A 1 91 ? -9.604 -19.711 3.603 1.00 44.84 91 ALA A C 1
ATOM 722 O O . ALA A 1 91 ? -9.466 -19.425 4.798 1.00 44.84 91 ALA A O 1
ATOM 723 N N . ALA A 1 92 ? -10.328 -18.947 2.773 1.00 44.44 92 ALA A N 1
ATOM 724 C CA . ALA A 1 92 ? -11.083 -17.805 3.262 1.00 44.44 92 ALA A CA 1
ATOM 725 C C . ALA A 1 92 ? -12.244 -18.331 4.123 1.00 44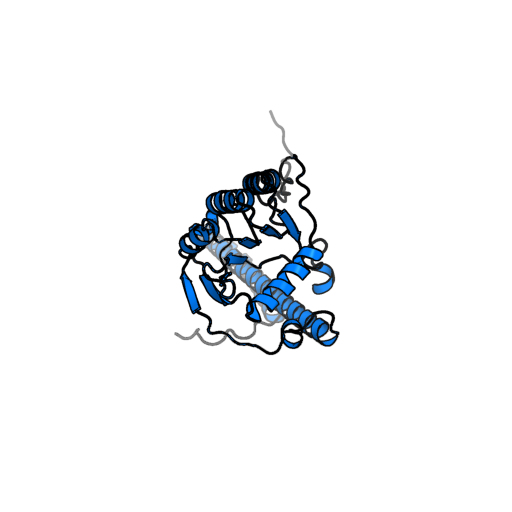.44 92 ALA A C 1
ATOM 727 O O . ALA A 1 92 ? -13.035 -19.151 3.652 1.00 44.44 92 ALA A O 1
ATOM 728 N N . PRO A 1 93 ? -12.368 -17.897 5.389 1.00 47.69 93 PRO A N 1
ATOM 729 C CA . PRO A 1 93 ? -13.495 -18.292 6.224 1.00 47.69 93 PRO A CA 1
ATOM 730 C C . PRO A 1 93 ? -14.811 -17.961 5.515 1.00 47.69 93 PRO A C 1
ATOM 732 O O . PRO A 1 93 ? -14.914 -16.914 4.874 1.00 47.69 93 PRO A O 1
ATOM 735 N N . SER A 1 94 ? -15.813 -18.840 5.645 1.00 48.88 94 SER A N 1
ATOM 736 C CA . SER A 1 94 ? -17.149 -18.648 5.069 1.00 48.88 94 SER A CA 1
ATOM 737 C C . SER A 1 94 ? -17.623 -17.219 5.322 1.00 48.88 94 SER A C 1
ATOM 739 O O . SER A 1 94 ? -17.735 -16.801 6.478 1.00 48.88 94 SER A O 1
ATOM 741 N N . ALA A 1 95 ? -17.836 -16.464 4.241 1.00 48.25 95 ALA A N 1
ATOM 742 C CA . ALA A 1 95 ? -18.063 -15.028 4.289 1.00 48.25 95 ALA A CA 1
ATOM 743 C C . ALA A 1 95 ? -19.217 -14.678 5.241 1.00 48.25 95 ALA A C 1
ATOM 745 O O . ALA A 1 95 ? -20.390 -14.819 4.897 1.00 48.25 95 ALA A O 1
ATOM 746 N N . ARG A 1 96 ? -18.901 -14.152 6.429 1.00 54.69 96 ARG A N 1
ATOM 747 C CA . ARG A 1 96 ? -19.818 -13.248 7.130 1.00 54.69 96 ARG A CA 1
ATOM 748 C C . ARG A 1 96 ? -19.750 -11.929 6.369 1.00 54.69 96 ARG A C 1
ATOM 750 O O . ARG A 1 96 ? -18.926 -11.076 6.676 1.00 54.69 96 ARG A O 1
ATOM 757 N N . GLY A 1 97 ? -20.503 -11.838 5.275 1.00 53.25 97 GLY A N 1
ATOM 758 C CA . GLY A 1 97 ? -20.511 -10.664 4.412 1.00 53.25 97 GLY A CA 1
ATOM 759 C C . GLY A 1 97 ? -21.243 -9.519 5.096 1.00 53.25 97 GLY A C 1
ATOM 760 O O . GLY A 1 97 ? -22.470 -9.523 5.140 1.00 53.25 97 GLY A O 1
ATOM 761 N N . GLY A 1 98 ? -20.495 -8.558 5.637 1.00 65.00 98 GLY A N 1
ATOM 762 C CA . GLY A 1 98 ? -21.042 -7.251 5.978 1.00 65.00 98 GLY A CA 1
ATOM 763 C C . GLY A 1 98 ? -21.261 -6.422 4.712 1.00 65.00 98 GLY A C 1
ATOM 764 O O . GLY A 1 98 ? -20.598 -6.633 3.687 1.00 65.00 98 GLY A O 1
ATOM 765 N N . GLU A 1 99 ? -22.194 -5.474 4.771 1.00 76.81 99 GLU A N 1
ATOM 766 C CA . GLU A 1 99 ? -22.345 -4.472 3.716 1.00 76.81 99 GLU A CA 1
ATOM 767 C C . GLU A 1 99 ? -21.013 -3.726 3.533 1.00 76.81 99 GLU A C 1
ATOM 769 O O . GLU A 1 99 ? -20.387 -3.297 4.503 1.00 76.81 99 GLU A O 1
ATOM 774 N N . ALA A 1 100 ? -20.545 -3.627 2.288 1.00 82.94 100 ALA A N 1
ATOM 775 C CA . ALA A 1 100 ? -19.332 -2.894 1.952 1.00 82.94 100 ALA A CA 1
ATOM 776 C C . ALA A 1 100 ? -19.699 -1.620 1.214 1.00 82.94 100 ALA A C 1
ATOM 778 O O . ALA A 1 100 ? -20.295 -1.684 0.137 1.00 82.94 100 ALA A O 1
ATOM 779 N N . HIS A 1 101 ? -19.259 -0.476 1.726 1.00 89.88 101 HIS A N 1
ATOM 780 C CA . HIS A 1 101 ? -19.308 0.745 0.935 1.00 89.88 101 HIS A CA 1
ATOM 781 C C . HIS A 1 101 ? -18.096 0.779 0.013 1.00 89.88 101 HIS A C 1
ATOM 783 O O . HIS A 1 101 ? -16.959 0.604 0.451 1.00 89.88 101 HIS A O 1
ATOM 789 N N . THR A 1 102 ? -18.350 0.979 -1.276 1.00 92.75 102 THR A N 1
ATOM 790 C CA . THR A 1 102 ? -17.313 1.061 -2.305 1.00 92.75 102 THR A CA 1
ATOM 791 C C . THR A 1 102 ? -17.344 2.439 -2.944 1.00 92.75 102 THR A C 1
ATOM 793 O O . THR A 1 102 ? -18.412 2.919 -3.320 1.00 92.75 102 THR A O 1
ATOM 796 N N . ALA A 1 103 ? -16.177 3.060 -3.088 1.00 94.06 103 ALA A N 1
ATOM 797 C CA . ALA A 1 103 ? -16.010 4.312 -3.815 1.00 94.06 103 ALA A CA 1
ATOM 798 C C . ALA A 1 103 ? -14.875 4.182 -4.835 1.00 94.06 103 ALA A C 1
ATOM 800 O O . ALA A 1 103 ? -13.828 3.600 -4.547 1.00 94.06 103 ALA A O 1
ATOM 801 N N . LEU A 1 104 ? -15.087 4.722 -6.034 1.00 95.31 104 LEU A N 1
ATOM 802 C CA . LEU A 1 104 ? -14.061 4.798 -7.069 1.00 95.31 104 LEU A CA 1
ATOM 803 C C . LEU A 1 104 ? -13.447 6.195 -7.068 1.00 95.31 104 LEU A C 1
ATOM 805 O O . LEU A 1 104 ? -14.157 7.197 -7.119 1.00 95.31 104 LEU A O 1
ATOM 809 N N . HIS A 1 105 ? -12.124 6.238 -7.064 1.00 94.50 105 HIS A N 1
ATOM 810 C CA . HIS A 1 105 ? -11.331 7.453 -7.053 1.00 94.50 105 HIS A CA 1
ATOM 811 C C . HIS A 1 105 ? -10.509 7.534 -8.338 1.00 94.50 105 HIS A C 1
ATOM 813 O O . HIS A 1 105 ? -9.558 6.759 -8.498 1.00 94.50 105 HIS A O 1
ATOM 819 N N . PRO A 1 106 ? -10.872 8.425 -9.275 1.00 91.94 106 PRO A N 1
ATOM 820 C CA . PRO A 1 106 ? -10.024 8.707 -10.418 1.00 91.94 106 PRO A CA 1
ATOM 821 C C . PRO A 1 106 ? -8.763 9.462 -9.978 1.00 91.94 106 PRO A C 1
ATOM 823 O O . PRO A 1 106 ? -8.786 10.339 -9.110 1.00 91.94 106 PRO A O 1
ATOM 826 N N . ASP A 1 107 ? -7.655 9.127 -10.624 1.00 92.69 107 ASP A N 1
ATOM 827 C CA . ASP A 1 107 ? -6.350 9.750 -10.468 1.00 92.69 107 ASP A CA 1
ATOM 828 C C . ASP A 1 107 ? -5.881 9.746 -9.003 1.00 92.69 107 ASP A C 1
ATOM 830 O O . ASP A 1 107 ? -5.629 8.694 -8.416 1.00 92.69 107 ASP A O 1
ATOM 834 N N . SER A 1 108 ? -5.742 10.929 -8.402 1.00 93.62 108 SER A N 1
ATOM 835 C CA . SER A 1 108 ? -5.226 11.113 -7.040 1.00 93.62 108 SER A CA 1
ATOM 836 C C . SER A 1 108 ? -6.277 11.599 -6.047 1.00 93.62 108 SER A C 1
ATOM 838 O O . SER A 1 108 ? -5.919 12.017 -4.945 1.00 93.62 108 SER A O 1
ATOM 840 N N . SER A 1 109 ? -7.570 11.545 -6.395 1.00 95.25 109 SER A N 1
ATOM 841 C CA . SER A 1 109 ? -8.640 12.030 -5.510 1.00 95.25 109 SER A CA 1
ATOM 842 C C . SER A 1 109 ? -8.723 11.255 -4.189 1.00 95.25 109 SER A C 1
ATOM 844 O O . SER A 1 109 ? -9.173 11.810 -3.191 1.00 95.25 109 SER A O 1
ATOM 846 N N . PHE A 1 110 ? -8.235 10.008 -4.157 1.00 96.44 110 PHE A N 1
ATOM 847 C CA . PHE A 1 110 ? -8.203 9.170 -2.954 1.00 96.44 110 PHE A CA 1
ATOM 848 C C . PHE A 1 110 ? -7.223 9.665 -1.879 1.00 96.44 110 PHE A C 1
ATOM 850 O O . PHE A 1 110 ? -7.380 9.303 -0.713 1.00 96.44 110 PHE A O 1
ATOM 857 N N . LEU A 1 111 ? -6.215 10.477 -2.239 1.00 96.75 111 LEU A N 1
ATOM 858 C CA . LEU A 1 111 ? -5.179 10.911 -1.295 1.00 96.75 111 LEU A CA 1
ATOM 859 C C . LEU A 1 111 ? -5.759 11.760 -0.160 1.00 96.75 111 LEU A C 1
ATOM 861 O O . LEU A 1 111 ? -5.358 11.581 0.983 1.00 96.75 111 LEU A O 1
ATOM 865 N N . GLY A 1 112 ? -6.731 12.632 -0.445 1.00 97.00 112 GLY A N 1
ATOM 866 C CA . GLY A 1 112 ? -7.405 13.433 0.584 1.00 97.00 112 GLY A CA 1
ATOM 867 C C . GLY A 1 112 ? -8.096 12.562 1.644 1.00 97.00 112 GLY A C 1
ATOM 868 O O . GLY A 1 112 ? -7.723 12.639 2.816 1.00 97.00 112 GLY A O 1
ATOM 869 N N . PRO A 1 113 ? -9.045 11.688 1.253 1.00 97.56 113 PRO A N 1
ATOM 870 C CA . PRO A 1 113 ? -9.676 10.726 2.156 1.00 97.56 113 PRO A CA 1
ATOM 871 C C . PRO A 1 113 ? -8.679 9.834 2.907 1.00 97.56 113 PRO A C 1
ATOM 873 O O . PRO A 1 113 ? -8.832 9.623 4.110 1.00 97.56 113 PRO A O 1
ATOM 876 N N . LEU A 1 114 ? -7.636 9.340 2.230 1.00 98.19 114 LEU A N 1
ATOM 877 C CA . LEU A 1 114 ? -6.588 8.529 2.852 1.00 98.19 114 LEU A CA 1
ATOM 878 C C . LEU A 1 114 ? -5.838 9.307 3.944 1.00 98.19 114 LEU A C 1
ATOM 880 O O . LEU A 1 114 ? -5.712 8.826 5.070 1.00 98.19 114 LEU A O 1
ATOM 884 N N . LEU A 1 115 ? -5.357 10.514 3.633 1.00 98.31 115 LE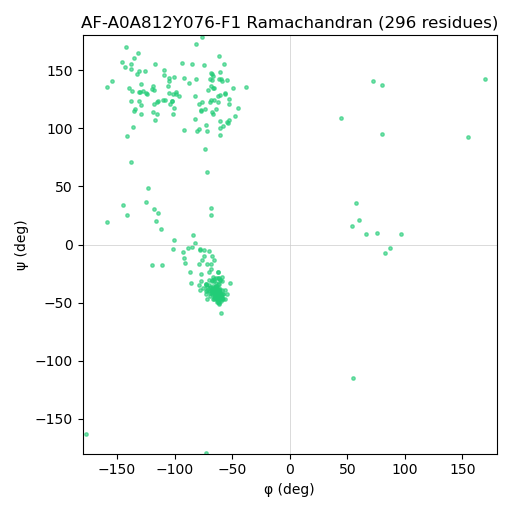U A N 1
ATOM 885 C CA . LEU A 1 115 ? -4.626 11.359 4.581 1.00 98.31 115 LEU A CA 1
ATOM 886 C C . LEU A 1 115 ? -5.507 11.779 5.759 1.00 98.31 115 LEU A C 1
ATOM 888 O O . LEU A 1 115 ? -5.021 11.831 6.890 1.00 98.31 115 LEU A O 1
ATOM 892 N N . GLN A 1 116 ? -6.796 12.030 5.520 1.00 98.06 116 GLN A N 1
ATOM 893 C CA . GLN A 1 116 ? -7.763 12.317 6.576 1.00 98.06 116 GLN A CA 1
ATOM 894 C C . GLN A 1 116 ? -7.899 11.131 7.538 1.00 98.06 116 GLN A C 1
ATOM 896 O O . GLN A 1 116 ? -7.790 11.321 8.746 1.00 98.06 116 GLN A O 1
ATOM 901 N N . LEU A 1 117 ? -8.066 9.912 7.016 1.00 97.94 117 LEU A N 1
ATOM 902 C CA . LEU A 1 117 ? -8.168 8.701 7.836 1.00 97.94 117 LEU A CA 1
ATOM 903 C C . LEU A 1 117 ? -6.895 8.442 8.648 1.00 97.94 117 LEU A C 1
ATOM 905 O O . LEU A 1 117 ? -6.982 8.125 9.827 1.00 97.94 117 LEU A O 1
ATOM 909 N N . ILE A 1 118 ? -5.717 8.619 8.044 1.00 98.19 118 ILE A N 1
ATOM 910 C CA . ILE A 1 118 ? -4.426 8.473 8.736 1.00 98.19 118 ILE A CA 1
ATOM 911 C C . ILE A 1 118 ? -4.253 9.525 9.835 1.00 98.19 118 ILE A C 1
ATOM 913 O O . ILE A 1 118 ? -3.637 9.256 10.866 1.00 98.19 118 ILE A O 1
ATOM 917 N N . SER A 1 119 ? -4.750 10.741 9.612 1.00 97.62 119 SER A N 1
ATOM 918 C CA . SER A 1 119 ? -4.617 11.853 10.559 1.00 97.62 119 SER A CA 1
ATOM 919 C C . SER A 1 119 ? -5.607 11.767 11.719 1.00 97.62 119 SER A C 1
ATOM 921 O O . SER A 1 119 ? -5.391 12.411 12.744 1.00 97.62 119 SER A O 1
ATOM 923 N N . ASP A 1 120 ? -6.656 10.956 11.584 1.00 96.56 120 ASP A N 1
ATOM 924 C CA . ASP A 1 120 ? -7.652 10.736 12.623 1.00 96.56 120 ASP A CA 1
ATOM 925 C C . ASP A 1 120 ? -7.017 10.120 13.889 1.00 96.56 120 ASP A C 1
ATOM 927 O O . ASP A 1 120 ? -6.100 9.290 13.828 1.00 96.56 120 ASP A O 1
ATOM 931 N N . ALA A 1 121 ? -7.492 10.541 15.063 1.00 94.38 121 ALA A N 1
ATOM 932 C CA . ALA A 1 121 ? -7.034 10.022 16.351 1.00 94.38 121 ALA A CA 1
ATOM 933 C C . ALA A 1 121 ? -7.487 8.571 16.595 1.00 94.38 121 ALA A C 1
ATOM 935 O O . ALA A 1 121 ? -6.851 7.849 17.360 1.00 94.38 121 ALA A O 1
ATOM 936 N N . ALA A 1 122 ? -8.561 8.135 15.935 1.00 96.31 122 ALA A N 1
ATOM 937 C CA . ALA A 1 122 ? -9.045 6.765 15.973 1.00 96.31 122 ALA A CA 1
ATOM 938 C C . ALA A 1 122 ? -8.198 5.810 15.120 1.00 96.31 122 ALA A C 1
ATOM 940 O O . ALA A 1 122 ? -8.346 4.599 15.272 1.00 96.31 122 ALA A O 1
ATOM 941 N N . CYS A 1 123 ? -7.319 6.306 14.239 1.00 97.88 123 CYS A N 1
ATOM 942 C CA . CYS A 1 123 ? -6.439 5.460 13.435 1.00 97.88 123 CYS A CA 1
ATOM 943 C C . CYS A 1 123 ? -5.462 4.692 14.335 1.00 97.88 123 CYS A C 1
ATOM 945 O O . CYS A 1 123 ? -4.600 5.278 14.990 1.00 97.88 123 CYS A O 1
ATOM 947 N N . VAL A 1 124 ? -5.569 3.365 14.333 1.00 97.81 124 VAL A N 1
ATO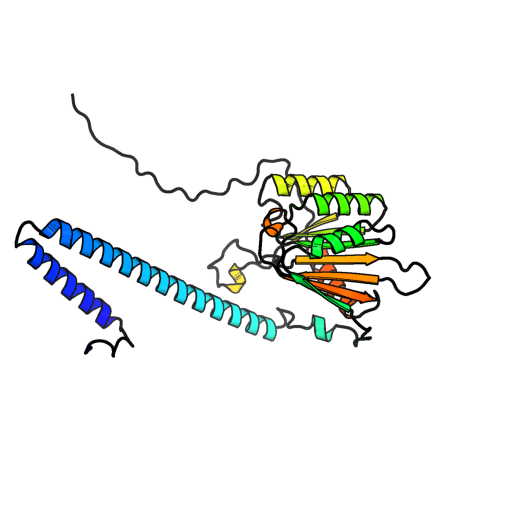M 948 C CA . VAL A 1 124 ? -4.745 2.471 15.163 1.00 97.81 124 VAL A CA 1
ATOM 949 C C . VAL A 1 124 ? -3.758 1.645 14.346 1.00 97.81 124 VAL A C 1
ATOM 951 O O . VAL A 1 124 ? -2.801 1.109 14.906 1.00 97.81 124 VAL A O 1
ATOM 954 N N . GLU A 1 125 ? -3.963 1.531 13.035 1.00 98.50 125 GLU A N 1
ATOM 955 C CA . GLU A 1 125 ? -3.114 0.716 12.172 1.00 98.50 125 GLU A CA 1
ATOM 956 C C . GLU A 1 125 ? -3.110 1.197 10.723 1.00 98.50 125 GLU A C 1
ATOM 958 O O . GLU A 1 125 ? -4.152 1.555 10.172 1.00 98.50 125 GLU A O 1
ATOM 963 N N . ILE A 1 126 ? -1.929 1.140 10.110 1.00 98.69 126 ILE A N 1
ATOM 964 C CA . ILE A 1 126 ? -1.658 1.517 8.728 1.00 98.69 126 ILE A CA 1
ATOM 965 C C . ILE A 1 126 ? -0.777 0.432 8.105 1.00 98.69 126 ILE A C 1
ATOM 967 O O . ILE A 1 126 ? 0.378 0.261 8.503 1.00 98.69 126 ILE A O 1
ATOM 971 N N . LEU A 1 127 ? -1.302 -0.275 7.102 1.00 98.69 127 LEU A N 1
ATOM 972 C CA . LEU A 1 127 ? -0.547 -1.247 6.307 1.00 98.69 127 LEU A CA 1
ATOM 973 C C . LEU A 1 127 ? -0.456 -0.758 4.862 1.00 98.69 127 LEU A C 1
ATOM 975 O O . LEU A 1 127 ? -1.458 -0.726 4.144 1.00 98.69 127 LEU A O 1
ATOM 979 N N . LEU A 1 128 ? 0.749 -0.397 4.429 1.00 98.50 128 LEU A N 1
ATOM 980 C CA . LEU A 1 128 ? 1.023 0.076 3.075 1.00 98.50 128 LEU A CA 1
ATOM 981 C C . LEU A 1 128 ? 1.742 -1.006 2.267 1.00 98.50 128 LEU A C 1
ATOM 983 O O . LEU A 1 128 ? 2.693 -1.621 2.759 1.00 98.50 128 LEU A O 1
ATOM 987 N N . THR A 1 129 ? 1.326 -1.194 1.014 1.00 97.94 129 THR A N 1
ATOM 988 C CA . THR A 1 129 ? 2.139 -1.872 -0.005 1.00 97.94 129 THR A CA 1
ATOM 989 C C . THR A 1 129 ? 2.409 -0.923 -1.158 1.00 97.94 129 THR A C 1
ATOM 991 O O . THR A 1 129 ? 1.508 -0.223 -1.623 1.00 97.94 129 THR A O 1
ATOM 994 N N . ALA A 1 130 ? 3.661 -0.866 -1.600 1.00 96.12 130 ALA A N 1
ATOM 995 C CA . ALA A 1 130 ? 4.074 0.045 -2.652 1.00 96.12 130 ALA A CA 1
ATOM 996 C C . ALA A 1 130 ? 5.045 -0.629 -3.619 1.00 96.12 130 ALA A C 1
ATOM 998 O O . ALA A 1 130 ? 6.033 -1.239 -3.217 1.00 96.12 130 ALA A O 1
ATOM 999 N N . PHE A 1 131 ? 4.818 -0.428 -4.916 1.00 95.06 131 PHE A N 1
ATOM 1000 C CA . PHE A 1 131 ? 5.855 -0.701 -5.905 1.00 95.06 131 PHE A CA 1
ATOM 1001 C C . PHE A 1 131 ? 6.963 0.353 -5.831 1.00 95.06 131 PHE A C 1
ATOM 1003 O O . PHE A 1 131 ? 8.132 0.009 -5.775 1.00 95.06 131 PHE A O 1
ATOM 1010 N N . THR A 1 132 ? 6.609 1.636 -5.772 1.00 93.94 132 THR A N 1
ATOM 1011 C CA . THR A 1 132 ? 7.530 2.758 -5.525 1.00 93.94 132 THR A CA 1
ATOM 1012 C C . THR A 1 132 ? 6.935 3.678 -4.466 1.00 93.94 132 THR A C 1
ATOM 1014 O O . THR A 1 132 ? 5.714 3.847 -4.433 1.00 93.94 132 THR A O 1
ATOM 1017 N N . TYR A 1 133 ? 7.786 4.292 -3.640 1.00 94.94 133 TYR A N 1
ATOM 1018 C CA . TYR A 1 133 ? 7.368 5.180 -2.555 1.00 94.94 133 TYR A CA 1
ATOM 1019 C C . TYR A 1 133 ? 8.274 6.416 -2.474 1.00 94.94 133 TYR A C 1
ATOM 1021 O O . TYR A 1 133 ? 9.494 6.284 -2.351 1.00 94.94 133 TYR A O 1
ATOM 1029 N N . ASP A 1 134 ? 7.682 7.607 -2.560 1.00 94.06 134 ASP A N 1
ATOM 1030 C CA . ASP A 1 134 ? 8.357 8.893 -2.321 1.00 94.06 134 ASP A CA 1
ATOM 1031 C C . ASP A 1 134 ? 7.384 10.043 -1.979 1.00 94.06 134 ASP A C 1
ATOM 1033 O O . ASP A 1 134 ? 7.734 11.216 -2.115 1.00 94.06 134 ASP A O 1
ATOM 1037 N N . ASP A 1 135 ? 6.155 9.734 -1.544 1.00 93.88 135 ASP A N 1
ATOM 1038 C CA . ASP A 1 135 ? 5.160 10.763 -1.231 1.00 93.88 135 ASP A CA 1
ATOM 1039 C C . ASP A 1 135 ? 5.440 11.428 0.138 1.00 93.88 135 ASP A C 1
ATOM 1041 O O . ASP A 1 135 ? 5.376 10.760 1.179 1.00 93.88 135 ASP A O 1
ATOM 1045 N N . PRO A 1 136 ? 5.759 12.738 0.176 1.00 92.81 136 PRO A N 1
ATOM 1046 C CA . PRO A 1 136 ? 6.144 13.409 1.414 1.00 92.81 136 PRO A CA 1
ATOM 1047 C C . PRO A 1 136 ? 4.962 13.630 2.364 1.00 92.81 136 PRO A C 1
ATOM 1049 O O . PRO A 1 136 ? 5.139 13.531 3.575 1.00 92.81 136 PRO A O 1
ATOM 1052 N N . GLU A 1 137 ? 3.758 13.889 1.846 1.00 95.19 137 GLU A N 1
ATOM 1053 C CA . GLU A 1 137 ? 2.573 14.134 2.678 1.00 95.19 137 GLU A CA 1
ATOM 1054 C C . GLU A 1 137 ? 2.145 12.849 3.383 1.00 95.19 137 GLU A C 1
ATOM 1056 O O . GLU A 1 137 ? 1.904 12.852 4.592 1.00 95.19 137 GLU A O 1
ATOM 1061 N N . LEU A 1 138 ? 2.135 11.732 2.650 1.00 96.31 138 LEU A N 1
ATOM 1062 C CA . LEU A 1 138 ? 1.852 10.423 3.224 1.00 96.31 138 LEU A CA 1
ATOM 1063 C C . LEU A 1 138 ? 2.910 10.018 4.255 1.00 96.31 138 LEU A C 1
ATOM 1065 O O . LEU A 1 138 ? 2.565 9.481 5.305 1.00 96.31 138 LEU A O 1
ATOM 1069 N N . THR A 1 139 ? 4.182 10.331 3.995 1.00 96.69 139 THR A N 1
ATOM 1070 C CA . THR A 1 139 ? 5.28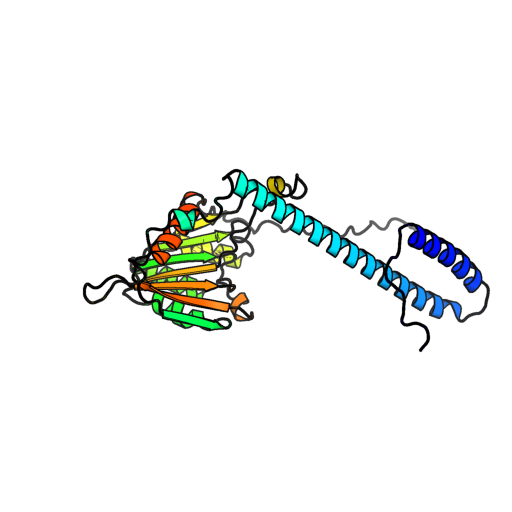3 10.091 4.940 1.00 96.69 139 THR A CA 1
ATOM 1071 C C . THR A 1 139 ? 5.083 10.868 6.236 1.00 96.69 139 THR A C 1
ATOM 1073 O O . THR A 1 139 ? 5.119 10.279 7.314 1.00 96.69 139 THR A O 1
ATOM 1076 N N . SER A 1 140 ? 4.808 12.172 6.150 1.00 97.31 140 SER A N 1
ATOM 1077 C CA . SER A 1 140 ? 4.526 12.999 7.325 1.00 97.31 140 SER A CA 1
ATOM 1078 C C . SER A 1 140 ? 3.310 12.498 8.105 1.00 97.31 140 SER A C 1
ATOM 1080 O O . SER A 1 140 ? 3.368 12.411 9.332 1.00 97.31 140 SER A O 1
ATOM 1082 N N . ALA A 1 141 ? 2.230 12.121 7.415 1.00 98.00 141 ALA A N 1
ATOM 1083 C CA . ALA A 1 141 ? 1.021 11.603 8.047 1.00 98.00 141 ALA A CA 1
ATOM 1084 C C . ALA A 1 141 ? 1.266 10.255 8.751 1.00 98.00 141 ALA A C 1
ATOM 1086 O O . ALA A 1 141 ? 0.857 10.076 9.900 1.00 98.00 141 ALA A O 1
ATOM 1087 N N . ALA A 1 142 ? 1.989 9.335 8.107 1.00 97.94 142 ALA A N 1
ATOM 1088 C CA . ALA A 1 142 ? 2.352 8.034 8.666 1.00 97.94 142 ALA A CA 1
ATOM 1089 C C . ALA A 1 142 ? 3.278 8.166 9.888 1.00 97.94 142 ALA A C 1
ATOM 1091 O O . ALA A 1 142 ? 3.025 7.539 10.918 1.00 97.94 142 ALA A O 1
ATOM 1092 N N . THR A 1 143 ? 4.299 9.030 9.819 1.00 98.06 143 THR A N 1
ATOM 1093 C CA . THR A 1 143 ? 5.154 9.368 10.969 1.00 98.06 143 THR A CA 1
ATOM 1094 C C . THR A 1 143 ? 4.325 9.939 12.118 1.00 98.06 143 THR A C 1
ATOM 1096 O O . THR A 1 143 ? 4.461 9.492 13.256 1.00 98.06 143 THR A O 1
ATOM 1099 N N . ALA A 1 144 ? 3.420 10.883 11.844 1.00 97.94 144 ALA A N 1
ATOM 1100 C CA . ALA A 1 144 ? 2.565 11.458 12.878 1.00 97.94 144 ALA A CA 1
ATOM 1101 C C . ALA A 1 144 ? 1.647 10.403 13.517 1.00 97.94 144 ALA A C 1
ATOM 1103 O O . ALA A 1 144 ? 1.489 10.392 14.735 1.00 97.94 144 ALA A O 1
ATOM 1104 N N . ALA A 1 145 ? 1.069 9.495 12.726 1.00 98.12 145 ALA A N 1
ATOM 1105 C CA . ALA A 1 145 ? 0.260 8.392 13.242 1.00 98.12 145 ALA A CA 1
ATOM 1106 C C . ALA A 1 145 ? 1.083 7.438 14.121 1.00 98.12 145 ALA A C 1
ATOM 1108 O O . ALA A 1 145 ? 0.639 7.071 15.210 1.00 98.12 145 ALA A O 1
ATOM 1109 N N . LYS A 1 146 ? 2.311 7.104 13.705 1.00 98.06 146 LYS A N 1
ATOM 1110 C CA . LYS A 1 146 ? 3.238 6.291 14.502 1.00 98.06 146 LYS A CA 1
ATOM 1111 C C . LYS A 1 146 ? 3.567 6.948 15.844 1.00 98.06 146 LYS A C 1
ATOM 1113 O O . LYS A 1 146 ? 3.520 6.275 16.869 1.00 98.06 146 LYS A O 1
ATOM 1118 N N . LEU A 1 147 ? 3.826 8.258 15.857 1.00 97.19 147 LEU A N 1
ATOM 1119 C CA . LEU A 1 147 ? 4.077 9.024 17.085 1.00 97.19 147 LEU A CA 1
ATOM 1120 C C . LEU A 1 147 ? 2.862 9.060 18.027 1.00 97.19 147 LEU A C 1
ATOM 1122 O O . LEU A 1 147 ? 3.036 9.123 19.240 1.00 97.19 147 LEU A O 1
ATOM 1126 N N . ARG A 1 148 ? 1.638 8.968 17.491 1.00 96.88 148 ARG A N 1
ATOM 1127 C CA . ARG A 1 148 ? 0.407 8.802 18.288 1.00 96.88 148 ARG A CA 1
ATOM 1128 C C . ARG A 1 148 ? 0.190 7.368 18.793 1.00 96.88 148 ARG A C 1
ATOM 1130 O O . ARG A 1 148 ? -0.763 7.129 19.528 1.00 96.88 148 ARG A O 1
ATOM 1137 N N . GLY A 1 149 ? 1.055 6.425 18.419 1.00 97.62 149 GLY A N 1
ATOM 1138 C CA . GLY A 1 149 ? 0.995 5.028 18.847 1.00 97.62 149 GLY A CA 1
ATOM 1139 C C . GLY A 1 149 ? 0.299 4.077 17.870 1.00 97.62 149 GLY A C 1
ATOM 1140 O O . GLY A 1 149 ? 0.076 2.920 18.224 1.00 97.62 149 GLY A O 1
ATOM 1141 N N . ALA A 1 150 ? -0.035 4.515 16.650 1.00 98.19 150 ALA A N 1
ATOM 1142 C CA . ALA A 1 150 ? -0.552 3.609 15.625 1.00 98.19 150 ALA A CA 1
ATOM 1143 C C . ALA A 1 150 ? 0.531 2.609 15.174 1.00 98.19 150 ALA A C 1
ATOM 1145 O O . ALA A 1 150 ? 1.717 2.941 15.093 1.00 98.19 150 ALA A O 1
ATOM 1146 N N . SER A 1 151 ? 0.131 1.383 14.828 1.00 98.25 151 SER A N 1
ATOM 1147 C CA . SER A 1 151 ? 1.025 0.443 14.142 1.00 98.25 151 SER A CA 1
ATOM 1148 C C . SER A 1 151 ? 1.145 0.846 12.675 1.00 98.25 151 SER A C 1
ATOM 1150 O O . SER A 1 151 ? 0.137 0.959 11.985 1.00 98.25 151 SER A O 1
ATOM 1152 N N . VAL A 1 152 ? 2.362 1.093 12.193 1.00 98.62 152 VAL A N 1
ATOM 1153 C CA . VAL A 1 152 ? 2.597 1.559 10.820 1.00 98.62 152 VAL A CA 1
ATOM 1154 C C . VAL A 1 152 ? 3.641 0.669 10.169 1.00 98.62 152 VAL A C 1
ATOM 1156 O O . VAL A 1 152 ? 4.772 0.587 10.657 1.00 98.62 152 VAL A O 1
ATOM 1159 N N . ARG A 1 153 ? 3.249 0.016 9.071 1.00 98.50 153 ARG A N 1
ATOM 1160 C CA . ARG A 1 153 ? 4.087 -0.910 8.304 1.00 98.50 153 ARG A CA 1
ATOM 1161 C C . ARG A 1 153 ? 4.053 -0.577 6.818 1.00 98.50 153 ARG A C 1
ATOM 1163 O O . ARG A 1 153 ? 2.982 -0.437 6.227 1.00 98.50 153 ARG A O 1
ATOM 1170 N N . LEU A 1 154 ? 5.229 -0.494 6.205 1.00 98.12 154 LEU A N 1
ATOM 1171 C CA . LEU A 1 154 ? 5.406 -0.313 4.768 1.00 98.12 154 LEU A CA 1
ATOM 1172 C C . LEU A 1 154 ? 6.148 -1.510 4.179 1.00 98.12 154 LEU A C 1
ATOM 1174 O O . LEU A 1 154 ? 7.293 -1.785 4.534 1.00 98.12 154 LEU A O 1
ATOM 1178 N N . LEU A 1 155 ? 5.501 -2.182 3.231 1.00 97.31 155 LEU A N 1
ATOM 1179 C CA . LEU A 1 155 ? 6.113 -3.201 2.396 1.00 97.31 155 LEU A CA 1
ATOM 1180 C C . LEU A 1 155 ? 6.382 -2.620 1.004 1.00 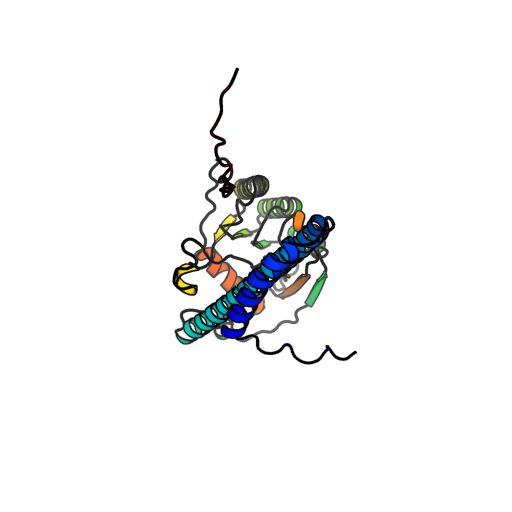97.31 155 LEU A C 1
ATOM 1182 O O . LEU A 1 155 ? 5.451 -2.188 0.320 1.00 97.31 155 LEU A O 1
ATOM 1186 N N . ILE A 1 156 ? 7.642 -2.614 0.576 1.00 96.25 156 ILE A N 1
ATOM 1187 C CA . ILE A 1 156 ? 8.061 -2.034 -0.706 1.00 96.25 156 ILE A CA 1
ATOM 1188 C C . ILE A 1 156 ? 8.831 -3.034 -1.571 1.00 96.25 156 ILE A C 1
ATOM 1190 O O . ILE A 1 156 ? 9.513 -3.928 -1.069 1.00 96.25 156 ILE A O 1
ATOM 1194 N N . ASP A 1 157 ? 8.728 -2.899 -2.892 1.00 94.94 157 ASP A N 1
ATOM 1195 C CA . ASP A 1 157 ? 9.540 -3.692 -3.810 1.00 94.94 157 ASP A CA 1
ATOM 1196 C C . ASP A 1 157 ? 11.043 -3.411 -3.630 1.00 94.94 157 ASP A C 1
ATOM 1198 O O . ASP A 1 157 ? 11.505 -2.268 -3.698 1.00 94.94 157 ASP A O 1
ATOM 1202 N N . LEU A 1 158 ? 11.827 -4.475 -3.449 1.00 91.31 158 LEU A N 1
ATOM 1203 C CA . LEU A 1 158 ? 13.274 -4.413 -3.239 1.00 91.31 158 LEU A CA 1
ATOM 1204 C C . LEU A 1 158 ? 13.995 -3.681 -4.377 1.00 91.31 158 LEU A C 1
ATOM 1206 O O . LEU A 1 158 ? 14.923 -2.913 -4.136 1.00 91.31 158 LEU A O 1
ATOM 1210 N N . GLN A 1 159 ? 13.566 -3.884 -5.626 1.00 87.88 159 GLN A N 1
ATOM 1211 C CA . GLN A 1 159 ? 14.217 -3.278 -6.789 1.00 87.88 159 GLN A CA 1
ATOM 1212 C C . GLN A 1 159 ? 13.900 -1.781 -6.907 1.00 87.88 159 GLN A C 1
ATOM 1214 O O . GLN A 1 159 ? 14.490 -1.090 -7.744 1.00 87.88 159 GLN A O 1
ATOM 1219 N N . LYS A 1 160 ? 12.956 -1.276 -6.103 1.00 90.31 160 LYS A N 1
ATOM 1220 C CA . LYS A 1 160 ? 12.444 0.094 -6.165 1.00 90.31 160 LYS A CA 1
ATOM 1221 C C . LYS A 1 160 ? 12.638 0.910 -4.898 1.00 90.31 160 LYS A C 1
ATOM 1223 O O . LYS A 1 160 ? 12.622 2.134 -5.005 1.00 90.31 160 LYS A O 1
ATOM 1228 N N . ALA A 1 161 ? 12.906 0.283 -3.755 1.00 86.44 161 ALA A N 1
ATOM 1229 C CA . ALA A 1 161 ? 13.187 0.977 -2.497 1.00 86.44 161 ALA A CA 1
ATOM 1230 C C . ALA A 1 161 ? 14.287 2.051 -2.627 1.00 86.44 161 ALA A C 1
ATOM 1232 O O . ALA A 1 161 ? 14.198 3.117 -2.025 1.00 86.44 161 ALA A O 1
ATOM 1233 N N . HIS A 1 162 ? 15.277 1.821 -3.495 1.00 83.25 162 HIS A N 1
ATOM 1234 C CA . HIS A 1 162 ? 16.382 2.752 -3.757 1.00 83.25 162 HIS A CA 1
ATOM 1235 C C . HIS A 1 162 ? 16.422 3.243 -5.212 1.00 83.25 162 HIS A C 1
ATOM 1237 O O . HIS A 1 162 ? 17.495 3.511 -5.755 1.00 83.25 162 HIS A O 1
ATOM 1243 N N . ALA A 1 163 ? 15.262 3.342 -5.874 1.00 79.38 163 ALA A N 1
ATOM 1244 C CA . ALA A 1 163 ? 15.188 3.759 -7.277 1.00 79.38 163 ALA A CA 1
ATOM 1245 C C . ALA A 1 163 ? 15.780 5.163 -7.522 1.00 79.38 163 ALA A C 1
ATOM 1247 O O . ALA A 1 163 ? 16.340 5.415 -8.592 1.00 79.38 163 ALA A O 1
ATOM 1248 N N . CYS A 1 164 ? 15.689 6.059 -6.536 1.00 78.06 164 CYS A N 1
ATOM 1249 C CA . CYS A 1 164 ? 16.329 7.372 -6.534 1.00 78.06 164 CYS A CA 1
ATOM 1250 C C . CYS A 1 164 ? 16.842 7.746 -5.131 1.00 78.06 164 CYS A C 1
ATOM 1252 O O . CYS A 1 164 ? 16.553 7.074 -4.136 1.00 78.06 164 CYS A O 1
ATOM 1254 N N . LYS A 1 165 ? 17.633 8.828 -5.053 1.00 82.00 165 LYS A N 1
ATOM 1255 C CA . LYS A 1 165 ? 18.200 9.320 -3.786 1.00 82.00 165 LYS A CA 1
ATOM 1256 C C . LYS A 1 165 ? 17.103 9.782 -2.827 1.00 82.00 165 LYS A C 1
ATOM 1258 O O . LYS A 1 165 ? 17.227 9.603 -1.621 1.00 82.00 165 LYS A O 1
ATOM 1263 N N . GLU A 1 166 ? 16.050 10.376 -3.370 1.00 82.88 166 GLU A N 1
ATOM 1264 C CA . GLU A 1 166 ? 14.910 10.917 -2.642 1.00 82.88 166 GLU A CA 1
ATOM 1265 C C . GLU A 1 166 ? 14.118 9.801 -1.951 1.00 82.88 166 GLU A C 1
ATOM 1267 O O . GLU A 1 166 ? 13.894 9.899 -0.747 1.00 82.88 166 GLU A O 1
ATOM 1272 N N . SER A 1 167 ? 13.808 8.702 -2.653 1.00 84.00 167 SER A N 1
ATOM 1273 C CA . SER A 1 167 ? 13.184 7.516 -2.045 1.00 84.00 167 SER A CA 1
ATOM 1274 C C . SER A 1 167 ? 14.017 6.988 -0.879 1.00 84.00 167 SER A C 1
ATOM 1276 O O . SER A 1 167 ? 13.485 6.792 0.206 1.00 84.00 167 SER A O 1
ATOM 1278 N N . GLY A 1 168 ? 15.338 6.853 -1.049 1.00 86.88 168 GLY A N 1
ATOM 1279 C CA . GLY A 1 168 ? 16.218 6.395 0.031 1.00 86.88 168 GLY A CA 1
ATOM 1280 C C . GLY A 1 168 ? 16.160 7.279 1.285 1.00 86.88 168 GLY A C 1
ATOM 1281 O O . GLY A 1 168 ? 16.070 6.761 2.395 1.00 86.88 168 GLY A O 1
ATOM 1282 N N . LYS A 1 169 ? 16.149 8.610 1.120 1.00 89.19 169 LYS A N 1
ATOM 1283 C CA . LYS A 1 169 ? 16.018 9.560 2.241 1.00 89.19 169 LYS A CA 1
ATOM 1284 C C . LYS A 1 169 ? 14.667 9.455 2.945 1.00 89.19 169 LYS A C 1
ATOM 1286 O O . LYS A 1 169 ? 14.614 9.516 4.166 1.00 89.19 169 LYS A O 1
ATOM 1291 N N . ILE A 1 170 ? 13.589 9.294 2.183 1.00 91.06 170 ILE A N 1
ATOM 1292 C CA . ILE A 1 170 ? 12.239 9.162 2.737 1.00 91.06 170 ILE A CA 1
ATOM 1293 C C . ILE A 1 170 ? 12.099 7.857 3.532 1.00 91.06 170 ILE A C 1
ATOM 1295 O O . ILE A 1 170 ? 11.533 7.860 4.622 1.00 91.06 170 ILE A O 1
ATOM 1299 N N . LEU A 1 171 ? 12.655 6.749 3.034 1.00 92.19 171 LEU A N 1
ATOM 1300 C CA . LEU A 1 171 ? 12.637 5.481 3.767 1.00 92.19 171 LEU A CA 1
ATOM 1301 C C . LEU A 1 171 ? 13.466 5.559 5.058 1.00 92.19 171 LEU A C 1
ATOM 1303 O O . LEU A 1 171 ? 13.026 5.041 6.080 1.00 92.19 171 LEU A O 1
ATOM 1307 N N . LEU A 1 172 ? 14.608 6.258 5.046 1.00 91.06 172 LEU A N 1
ATOM 1308 C CA . LEU A 1 172 ? 15.362 6.565 6.269 1.00 91.06 172 LEU A CA 1
ATOM 1309 C C . LEU A 1 172 ? 14.529 7.364 7.270 1.00 91.06 172 LEU A C 1
ATOM 1311 O O . LEU A 1 172 ? 14.452 6.979 8.427 1.00 91.06 172 LEU A O 1
ATOM 1315 N N . GLN A 1 173 ? 13.839 8.414 6.823 1.00 93.38 173 GLN A N 1
ATOM 1316 C CA . GLN A 1 173 ? 12.979 9.218 7.693 1.00 93.38 173 GLN A CA 1
ATOM 1317 C C . GLN A 1 173 ? 11.875 8.380 8.362 1.00 93.38 173 GLN A C 1
ATOM 1319 O O . GLN A 1 173 ? 11.556 8.592 9.535 1.00 93.38 173 GLN A O 1
ATOM 1324 N N . LEU A 1 174 ? 11.288 7.426 7.631 1.00 94.94 174 LEU A N 1
ATOM 1325 C CA . LEU A 1 174 ? 10.318 6.484 8.193 1.00 94.94 174 LEU A CA 1
ATOM 1326 C C . LEU A 1 174 ? 10.963 5.604 9.274 1.00 94.94 174 LEU A C 1
ATOM 1328 O O . LEU A 1 174 ? 10.413 5.495 10.371 1.00 94.94 174 LEU A O 1
ATOM 1332 N N . LEU A 1 175 ? 12.139 5.035 8.997 1.00 94.25 175 LEU A N 1
ATOM 1333 C CA . LEU A 1 175 ? 12.880 4.207 9.953 1.00 94.25 175 LEU A CA 1
ATOM 1334 C C . LEU A 1 175 ? 13.282 4.993 11.211 1.00 94.25 175 LEU A C 1
ATOM 1336 O O . LEU A 1 175 ? 13.064 4.509 12.320 1.00 94.25 175 LEU A O 1
ATOM 1340 N N . ASP A 1 176 ? 13.772 6.225 11.053 1.00 94.06 176 ASP A N 1
ATOM 1341 C CA . ASP A 1 176 ? 14.119 7.133 12.157 1.00 94.06 176 ASP A CA 1
ATOM 1342 C C . ASP A 1 176 ? 12.893 7.461 13.027 1.00 94.06 176 ASP A C 1
ATOM 1344 O O . ASP A 1 176 ? 12.998 7.649 14.239 1.00 94.06 176 ASP A O 1
ATOM 1348 N N . SER A 1 177 ? 11.703 7.465 12.418 1.00 94.12 177 SER A N 1
ATOM 1349 C CA . SER A 1 177 ? 10.412 7.636 13.098 1.00 94.12 177 SER A CA 1
ATOM 1350 C C . SER A 1 177 ? 9.850 6.335 13.688 1.00 94.12 177 SER A C 1
ATOM 1352 O O . SER A 1 177 ? 8.698 6.307 14.122 1.00 94.12 177 SER A O 1
ATOM 1354 N N . GLN A 1 178 ? 10.622 5.244 13.684 1.00 95.50 178 GLN A N 1
ATOM 1355 C CA . GLN A 1 178 ? 10.212 3.903 14.119 1.00 95.50 178 GLN A CA 1
ATOM 1356 C C . GLN A 1 178 ? 9.035 3.308 13.323 1.00 95.50 178 GLN A C 1
ATOM 1358 O O . GLN A 1 178 ? 8.344 2.397 13.801 1.00 95.50 178 GLN A O 1
ATOM 1363 N N . VAL A 1 179 ? 8.776 3.804 12.111 1.00 96.75 179 VAL A N 1
ATOM 1364 C CA . VAL A 1 179 ? 7.882 3.127 11.167 1.00 96.75 179 VAL A CA 1
ATOM 1365 C C . VAL A 1 179 ? 8.593 1.876 10.667 1.00 96.75 179 VAL A C 1
ATOM 1367 O O . VAL A 1 179 ? 9.764 1.913 10.291 1.00 96.75 179 VAL A O 1
ATOM 1370 N N . GLU A 1 180 ? 7.889 0.748 10.668 1.00 97.25 180 GLU A N 1
ATOM 1371 C CA . GLU A 1 180 ? 8.468 -0.507 10.210 1.00 97.25 180 GLU A CA 1
ATOM 1372 C C . GLU A 1 180 ? 8.459 -0.531 8.680 1.00 97.25 180 GLU A C 1
ATOM 1374 O O . GLU A 1 180 ? 7.400 -0.459 8.054 1.00 97.25 180 GLU A O 1
ATOM 1379 N N . VAL A 1 181 ? 9.635 -0.657 8.066 1.00 96.62 181 VAL A N 1
ATOM 1380 C CA . VAL A 1 181 ? 9.767 -0.737 6.609 1.00 96.62 181 VAL A CA 1
ATOM 1381 C C . VAL A 1 181 ? 10.503 -2.012 6.224 1.00 96.62 181 VAL A C 1
ATOM 1383 O O . VAL A 1 181 ? 11.587 -2.299 6.738 1.00 96.62 181 VAL A O 1
ATOM 1386 N N . ARG A 1 182 ? 9.921 -2.772 5.296 1.00 96.06 182 ARG A N 1
ATOM 1387 C CA . ARG A 1 182 ? 10.516 -3.993 4.753 1.00 96.06 182 ARG A CA 1
ATOM 1388 C C . ARG A 1 182 ? 10.486 -4.013 3.238 1.00 96.06 182 ARG A C 1
ATOM 1390 O O . ARG A 1 182 ? 9.575 -3.481 2.603 1.00 96.06 182 ARG A O 1
ATOM 1397 N N . THR A 1 183 ? 11.479 -4.677 2.668 1.00 95.00 183 THR A N 1
ATOM 1398 C CA . THR A 1 183 ? 11.587 -4.927 1.234 1.00 95.00 183 THR A CA 1
ATOM 1399 C C . THR A 1 183 ? 11.257 -6.365 0.896 1.00 95.00 183 THR A C 1
ATOM 1401 O O . THR A 1 183 ? 11.673 -7.293 1.586 1.00 95.00 183 THR A O 1
ATOM 1404 N N . THR A 1 184 ? 10.560 -6.569 -0.216 1.00 93.75 184 THR A N 1
ATOM 1405 C CA . THR A 1 184 ? 10.284 -7.905 -0.750 1.00 93.75 184 THR A CA 1
ATOM 1406 C C . THR A 1 184 ? 10.509 -7.950 -2.256 1.00 93.75 184 THR A C 1
ATOM 1408 O O . THR A 1 184 ? 10.533 -6.925 -2.935 1.00 93.75 184 THR A O 1
ATOM 1411 N N . CYS A 1 185 ? 10.690 -9.148 -2.794 1.00 90.69 185 CYS A N 1
ATOM 1412 C CA . CYS A 1 185 ? 10.737 -9.395 -4.226 1.00 90.69 185 CYS A CA 1
ATOM 1413 C C . CYS A 1 185 ? 10.128 -10.765 -4.526 1.00 90.69 185 CYS A C 1
ATOM 1415 O O . CYS A 1 185 ? 10.069 -11.646 -3.671 1.00 90.69 185 CYS A O 1
ATOM 1417 N N . GLY A 1 186 ? 9.661 -10.942 -5.756 1.00 87.38 186 GLY A N 1
ATOM 1418 C CA . GLY A 1 186 ? 9.143 -12.219 -6.226 1.00 87.38 186 GLY A CA 1
ATOM 1419 C C . GLY A 1 186 ? 10.241 -13.258 -6.465 1.00 87.38 186 GLY A C 1
ATOM 1420 O O . GLY A 1 186 ? 11.438 -13.009 -6.305 1.00 87.38 186 GLY A O 1
ATOM 1421 N N . ARG A 1 187 ? 9.818 -14.442 -6.918 1.00 85.25 187 ARG A N 1
ATOM 1422 C CA . ARG A 1 187 ? 10.723 -15.535 -7.303 1.00 85.25 187 ARG A CA 1
ATOM 1423 C C . ARG A 1 187 ? 11.630 -15.140 -8.468 1.00 85.25 187 ARG A C 1
ATOM 1425 O O . ARG A 1 187 ? 11.357 -14.183 -9.200 1.00 85.25 187 ARG A O 1
ATOM 1432 N N . SER A 1 188 ? 12.706 -15.902 -8.648 1.00 84.50 188 SER A N 1
ATOM 1433 C CA . SER A 1 188 ? 13.599 -15.725 -9.789 1.00 84.50 188 SER A CA 1
ATOM 1434 C C . SER A 1 188 ? 12.845 -15.934 -11.100 1.00 84.50 188 SER A C 1
ATOM 1436 O O . SER A 1 188 ? 12.209 -16.964 -11.319 1.00 84.50 188 SER A O 1
ATOM 1438 N N . LEU A 1 189 ? 12.963 -14.980 -12.019 1.00 83.81 189 LEU A N 1
ATOM 1439 C CA . LEU A 1 189 ? 12.396 -15.105 -13.359 1.00 83.81 189 LEU A CA 1
ATOM 1440 C C . LEU A 1 189 ? 13.170 -16.122 -14.205 1.00 83.81 189 LEU A C 1
ATOM 1442 O O . LEU A 1 189 ? 12.645 -16.619 -15.197 1.00 83.81 189 LEU A O 1
ATOM 1446 N N . SER A 1 190 ? 14.394 -16.492 -13.816 1.00 84.44 190 SER A N 1
ATOM 1447 C CA . SER A 1 190 ? 15.135 -17.548 -14.512 1.00 84.44 190 SER A CA 1
ATOM 1448 C C . SER A 1 190 ? 14.423 -18.898 -14.461 1.00 84.44 190 SER A C 1
ATOM 1450 O O . SER A 1 190 ? 14.509 -19.645 -15.430 1.00 84.44 190 SER A O 1
ATOM 1452 N N . GLU A 1 191 ? 13.724 -19.195 -13.363 1.00 77.31 191 GLU A N 1
ATOM 1453 C CA . GLU A 1 191 ? 12.947 -20.429 -13.189 1.00 77.31 191 GLU A CA 1
ATOM 1454 C C . GLU A 1 191 ? 11.724 -20.448 -14.111 1.00 77.31 191 GLU A C 1
ATOM 1456 O O . GLU A 1 191 ? 11.391 -21.480 -14.680 1.00 77.31 191 GLU A O 1
ATOM 1461 N N . VAL A 1 192 ? 11.097 -19.286 -14.313 1.00 78.31 192 VAL A N 1
ATOM 1462 C CA . VAL A 1 192 ? 9.895 -19.135 -15.147 1.00 78.31 192 VAL A CA 1
ATOM 1463 C C . VAL A 1 192 ? 10.231 -19.115 -16.638 1.00 78.31 192 VAL A C 1
ATOM 1465 O O . VAL A 1 192 ? 9.475 -19.609 -17.465 1.00 78.31 192 VAL A O 1
ATOM 1468 N N . TYR A 1 193 ? 11.375 -18.545 -17.009 1.00 77.38 193 TYR A N 1
ATOM 1469 C CA . TYR A 1 193 ? 11.734 -18.305 -18.408 1.00 77.38 193 TYR A CA 1
ATOM 1470 C C . TYR A 1 193 ? 12.946 -19.121 -18.875 1.00 77.38 193 TYR A C 1
ATOM 1472 O O . TYR A 1 193 ? 13.675 -18.679 -19.762 1.00 77.38 193 TYR A O 1
ATOM 1480 N N . GLY A 1 194 ? 13.205 -20.284 -18.269 1.00 74.62 194 GLY A N 1
ATOM 1481 C CA . GLY A 1 194 ? 14.234 -21.223 -18.739 1.00 74.62 194 GLY A CA 1
ATOM 1482 C C . GLY A 1 194 ? 15.645 -20.623 -18.825 1.00 74.62 194 GLY A C 1
ATOM 1483 O O . GLY A 1 194 ? 16.402 -20.924 -19.742 1.00 74.62 194 GLY A O 1
ATOM 1484 N N . GLY A 1 195 ? 16.000 -19.727 -17.901 1.00 73.56 195 GLY A N 1
ATOM 1485 C CA . GLY A 1 195 ? 17.332 -19.121 -17.830 1.00 73.56 195 GLY A CA 1
ATOM 1486 C C . GLY A 1 195 ? 17.558 -17.863 -18.679 1.00 73.56 195 GLY A C 1
ATOM 1487 O O . GLY A 1 195 ? 18.620 -17.259 -18.541 1.00 73.56 195 GLY A O 1
ATOM 1488 N N . SER A 1 196 ? 16.593 -17.393 -19.481 1.00 74.00 196 SER A N 1
ATOM 1489 C CA . SER A 1 196 ? 16.751 -16.148 -20.265 1.00 74.00 196 SER A CA 1
ATOM 1490 C C . SER A 1 196 ? 16.804 -14.870 -19.412 1.00 74.00 196 SER A C 1
ATOM 1492 O O . SER A 1 196 ? 17.260 -13.833 -19.883 1.00 74.00 196 SER A O 1
ATOM 1494 N N . PHE A 1 197 ? 16.378 -14.946 -18.147 1.00 74.44 197 PHE A N 1
ATOM 1495 C CA . PHE A 1 197 ? 16.306 -13.817 -17.213 1.00 74.44 197 PHE A CA 1
ATOM 1496 C C . PHE A 1 197 ? 17.111 -14.079 -15.931 1.00 74.44 197 PHE A C 1
ATOM 1498 O O . PHE A 1 197 ? 16.616 -13.900 -14.817 1.00 74.44 197 PHE A O 1
ATOM 1505 N N . ARG A 1 198 ? 18.367 -14.532 -16.067 1.00 75.56 198 ARG A N 1
ATOM 1506 C CA . ARG A 1 198 ? 19.266 -14.710 -14.911 1.00 75.56 198 ARG A CA 1
ATOM 1507 C C . ARG A 1 198 ? 19.412 -13.403 -14.129 1.00 75.56 198 ARG A C 1
ATOM 1509 O O . ARG A 1 198 ? 19.696 -12.359 -14.707 1.00 75.56 198 ARG A O 1
ATOM 1516 N N . GLY A 1 199 ? 19.228 -13.488 -12.813 1.00 78.94 199 GLY A N 1
ATOM 1517 C CA . GLY A 1 199 ? 19.366 -12.360 -11.889 1.00 78.94 199 GLY A CA 1
ATOM 1518 C C . GLY A 1 199 ? 18.138 -11.450 -11.779 1.00 78.94 199 GLY A C 1
ATOM 1519 O O . GLY A 1 199 ? 18.115 -10.599 -10.895 1.00 78.94 199 GLY A O 1
ATOM 1520 N N . PHE A 1 200 ? 17.106 -11.629 -12.612 1.00 82.50 200 PHE A N 1
ATOM 1521 C CA . PHE A 1 200 ? 15.851 -10.894 -12.459 1.00 82.50 200 PHE A CA 1
ATOM 1522 C C . PHE A 1 200 ? 14.912 -11.634 -11.512 1.00 82.50 200 PHE A C 1
ATOM 1524 O O . PHE A 1 200 ? 14.768 -12.853 -11.588 1.00 82.50 200 PHE A O 1
ATOM 1531 N N . LYS A 1 201 ? 14.233 -10.880 -10.652 1.00 88.19 201 LYS A N 1
ATOM 1532 C CA . LYS A 1 201 ? 13.194 -11.384 -9.755 1.00 88.19 201 LYS A CA 1
ATOM 1533 C C . LYS A 1 201 ? 11.856 -10.736 -10.093 1.00 88.19 201 LYS A C 1
ATOM 1535 O O . LYS A 1 201 ? 11.824 -9.638 -10.653 1.00 88.19 201 LYS A O 1
ATOM 1540 N N . GLY A 1 202 ? 10.760 -11.413 -9.756 1.00 89.44 202 GLY A N 1
ATOM 1541 C CA . GLY A 1 202 ? 9.428 -10.812 -9.807 1.00 89.44 202 GLY A CA 1
ATOM 1542 C C . GLY A 1 202 ? 9.357 -9.546 -8.946 1.00 89.44 202 GLY A C 1
ATOM 1543 O O . GLY A 1 202 ? 10.133 -9.393 -8.001 1.00 89.44 202 GLY A O 1
ATOM 1544 N N . ALA A 1 203 ? 8.438 -8.644 -9.276 1.00 90.62 203 ALA A N 1
ATOM 1545 C CA . ALA A 1 203 ? 8.249 -7.399 -8.539 1.00 90.62 203 ALA A CA 1
ATOM 1546 C C . ALA A 1 203 ? 6.994 -7.450 -7.657 1.00 90.62 203 ALA A C 1
ATOM 1548 O O . ALA A 1 203 ? 5.961 -7.973 -8.086 1.00 90.62 203 ALA A O 1
ATOM 1549 N N . LEU A 1 204 ? 7.050 -6.845 -6.468 1.00 93.75 204 LEU A N 1
ATOM 1550 C CA . LEU A 1 204 ? 5.855 -6.475 -5.714 1.00 93.75 204 LEU A CA 1
ATOM 1551 C C . LEU A 1 204 ? 5.186 -5.296 -6.420 1.00 93.75 204 LEU A C 1
ATOM 1553 O O . LEU A 1 204 ? 5.566 -4.145 -6.241 1.00 93.75 204 LEU A O 1
ATOM 1557 N N . HIS A 1 205 ? 4.176 -5.585 -7.235 1.00 94.06 205 HIS A N 1
ATOM 1558 C CA . HIS A 1 205 ? 3.453 -4.553 -7.978 1.00 94.06 205 HIS A CA 1
ATOM 1559 C C . HIS A 1 205 ? 2.110 -4.164 -7.336 1.00 94.06 205 HIS A C 1
ATOM 1561 O O . HIS A 1 205 ? 1.375 -3.354 -7.905 1.00 94.06 205 HIS A O 1
ATOM 1567 N N . ALA A 1 206 ? 1.777 -4.727 -6.170 1.00 94.50 206 ALA A N 1
ATOM 1568 C CA . ALA A 1 206 ? 0.603 -4.328 -5.400 1.00 94.50 206 ALA A CA 1
ATOM 1569 C C . ALA A 1 206 ? 0.780 -2.906 -4.845 1.00 94.50 206 ALA A C 1
ATOM 1571 O O . ALA A 1 206 ? 1.888 -2.506 -4.480 1.00 94.50 206 ALA A O 1
ATOM 1572 N N . LYS A 1 207 ? -0.312 -2.138 -4.849 1.00 97.31 207 LYS A N 1
ATOM 1573 C CA . LYS A 1 207 ? -0.358 -0.752 -4.379 1.00 97.31 207 LYS A CA 1
ATOM 1574 C C . LYS A 1 207 ? -1.616 -0.596 -3.551 1.00 97.31 207 LYS A C 1
ATOM 1576 O O . LYS A 1 207 ? -2.723 -0.548 -4.094 1.00 97.31 207 LYS A O 1
ATOM 1581 N N . THR A 1 208 ? -1.437 -0.629 -2.241 1.00 98.25 208 THR A N 1
ATOM 1582 C CA . THR A 1 208 ? -2.554 -0.656 -1.304 1.00 98.25 208 THR A CA 1
ATOM 1583 C C . THR A 1 208 ? -2.264 0.163 -0.061 1.00 98.25 208 THR A C 1
ATOM 1585 O O . THR A 1 208 ? -1.113 0.300 0.359 1.00 98.25 208 THR A O 1
ATOM 1588 N N . ALA A 1 209 ? -3.332 0.662 0.551 1.00 98.44 209 ALA A N 1
ATOM 1589 C CA . ALA A 1 209 ? -3.305 1.229 1.888 1.00 98.44 209 ALA A CA 1
ATOM 1590 C C . ALA A 1 209 ? -4.498 0.690 2.676 1.00 98.44 209 ALA A C 1
ATOM 1592 O O . ALA A 1 209 ? -5.644 0.933 2.306 1.00 98.44 209 ALA A O 1
ATOM 1593 N N . LEU A 1 210 ? -4.229 -0.053 3.747 1.00 98.62 210 LEU A N 1
ATOM 1594 C CA . LEU A 1 210 ? -5.239 -0.455 4.719 1.00 98.62 210 LEU A CA 1
ATOM 1595 C C . LEU A 1 210 ? -5.111 0.431 5.949 1.00 98.62 210 LEU A C 1
ATOM 1597 O O . LEU A 1 210 ? -4.049 0.453 6.571 1.00 98.62 210 LEU A O 1
ATOM 1601 N N . ILE A 1 211 ? -6.198 1.105 6.309 1.00 98.56 211 ILE A N 1
ATOM 1602 C CA . ILE A 1 211 ? -6.318 1.906 7.525 1.00 98.56 211 ILE A CA 1
ATOM 1603 C C . ILE A 1 211 ? -7.364 1.259 8.422 1.00 98.56 211 ILE A C 1
ATOM 1605 O O . ILE A 1 211 ? -8.505 1.075 7.993 1.00 98.56 211 ILE A O 1
ATOM 1609 N N . ARG A 1 212 ? -6.992 0.921 9.658 1.00 98.19 212 ARG A N 1
ATOM 1610 C CA . ARG A 1 212 ? -7.948 0.489 10.684 1.00 98.19 212 ARG A CA 1
ATOM 1611 C C . ARG A 1 212 ? -8.155 1.608 11.691 1.00 98.19 212 ARG A C 1
ATOM 1613 O O . ARG A 1 212 ? -7.188 2.129 12.253 1.00 98.19 212 ARG A O 1
ATOM 1620 N N . SER A 1 213 ? -9.418 1.909 11.956 1.00 97.50 213 SER A N 1
ATOM 1621 C CA . SER A 1 213 ? -9.841 2.916 12.919 1.00 97.50 213 SER A CA 1
ATOM 1622 C C . SER A 1 213 ? -10.675 2.286 14.023 1.00 97.50 213 SER A C 1
ATOM 1624 O O . SER A 1 213 ? -11.559 1.470 13.762 1.00 97.50 213 SER A O 1
ATOM 1626 N N . ARG A 1 214 ? -10.401 2.687 15.264 1.00 95.75 214 ARG A N 1
ATOM 1627 C CA . ARG A 1 214 ? -11.136 2.227 16.438 1.00 95.75 214 ARG A CA 1
ATOM 1628 C C . ARG A 1 214 ? -12.561 2.771 16.434 1.00 95.75 214 ARG A C 1
ATOM 1630 O O . ARG A 1 214 ? -12.762 3.962 16.197 1.00 95.75 214 ARG A O 1
ATOM 1637 N N . ALA A 1 215 ? -13.540 1.934 16.759 1.00 91.00 215 ALA A N 1
ATOM 1638 C CA . ALA A 1 215 ? -14.907 2.409 16.955 1.00 91.00 215 ALA A CA 1
ATOM 1639 C C . ALA A 1 215 ? -15.014 3.319 18.193 1.00 91.00 215 ALA A C 1
ATOM 1641 O O . ALA A 1 215 ? -14.520 2.991 19.272 1.00 91.00 215 ALA A O 1
ATOM 1642 N N . SER A 1 216 ? -15.713 4.449 18.071 1.00 78.31 216 SER A N 1
ATOM 1643 C CA . SER A 1 216 ? -15.886 5.425 19.159 1.00 78.31 216 SER A CA 1
ATOM 1644 C C . SER A 1 216 ? -16.936 5.031 20.212 1.00 78.31 216 SER A C 1
ATOM 1646 O O . SER A 1 216 ? -17.072 5.726 21.214 1.00 78.31 216 SER A O 1
ATOM 1648 N N . GLY A 1 217 ? -17.661 3.921 20.024 1.00 77.31 217 GLY A N 1
ATOM 1649 C CA . GLY A 1 217 ? -18.822 3.552 20.850 1.00 77.31 217 GLY A CA 1
ATOM 1650 C C . GLY A 1 217 ? -18.966 2.062 21.175 1.00 77.31 217 GLY A C 1
ATOM 1651 O O . GLY A 1 217 ? -20.083 1.601 21.375 1.00 77.31 217 GLY A O 1
ATOM 1652 N N . GLY A 1 218 ? -17.871 1.293 21.184 1.00 74.06 218 GLY A N 1
ATOM 1653 C CA . GLY A 1 218 ? -17.906 -0.146 21.503 1.00 74.06 218 GLY A CA 1
ATOM 1654 C C . GLY A 1 218 ? -18.457 -1.051 20.391 1.00 74.06 218 GLY A C 1
ATOM 1655 O O . GLY A 1 218 ? -18.693 -2.232 20.632 1.00 74.06 218 GLY A O 1
ATOM 1656 N N . GLY A 1 219 ? -18.663 -0.503 19.188 1.00 80.69 219 GLY A N 1
ATOM 1657 C CA . GLY A 1 219 ? -18.920 -1.275 17.970 1.00 80.69 219 GLY A CA 1
ATOM 1658 C C . GLY A 1 219 ? -17.652 -1.928 17.411 1.00 80.69 219 GLY A C 1
ATOM 1659 O O . GLY A 1 219 ? -16.563 -1.752 17.955 1.00 80.69 219 GLY A O 1
ATOM 1660 N N . ASP A 1 220 ? -17.798 -2.675 16.315 1.00 85.50 220 ASP A N 1
ATOM 1661 C CA . ASP A 1 220 ? -16.650 -3.251 15.607 1.00 85.50 220 ASP A CA 1
ATOM 1662 C C . ASP A 1 220 ? -15.793 -2.149 14.966 1.00 85.50 220 ASP A C 1
ATOM 1664 O O . ASP A 1 220 ? -16.316 -1.128 14.507 1.00 85.50 220 ASP A O 1
ATOM 1668 N N . ASP A 1 221 ? -14.479 -2.358 14.937 1.00 93.81 221 ASP A N 1
ATOM 1669 C CA . ASP A 1 221 ? -13.542 -1.419 14.325 1.00 93.81 221 ASP A CA 1
ATOM 1670 C C . ASP A 1 221 ? -13.855 -1.246 12.830 1.00 93.81 221 ASP A C 1
ATOM 1672 O O . ASP A 1 221 ? -14.300 -2.168 12.144 1.00 93.81 221 ASP A O 1
ATOM 1676 N N . GLY A 1 222 ? -13.588 -0.054 12.303 1.00 95.50 222 GLY A N 1
ATOM 1677 C CA . GLY A 1 222 ? -13.735 0.238 10.881 1.00 95.50 222 GLY A CA 1
ATOM 1678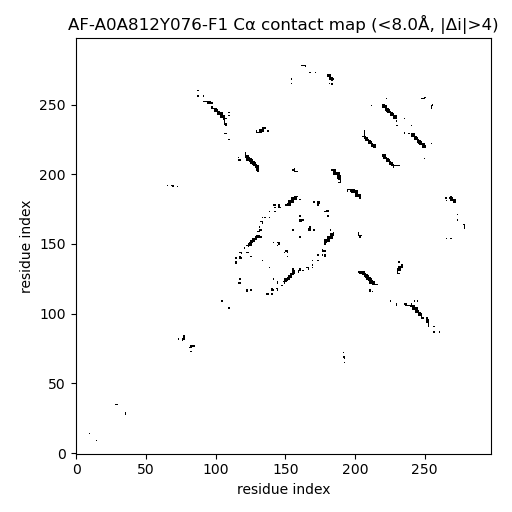 C C . GLY A 1 222 ? -12.432 -0.001 10.127 1.00 95.50 222 GLY A C 1
ATOM 1679 O O . GLY A 1 222 ? -11.350 0.308 10.626 1.00 95.50 222 GLY A O 1
ATOM 1680 N N . VAL A 1 223 ? -12.526 -0.502 8.898 1.00 97.38 223 VAL A N 1
ATOM 1681 C CA . VAL A 1 223 ? -11.392 -0.636 7.980 1.00 97.38 223 VAL A CA 1
ATOM 1682 C C . VAL A 1 223 ? -11.699 0.068 6.667 1.00 97.38 223 VAL A C 1
ATOM 1684 O O . VAL A 1 223 ? -12.738 -0.166 6.055 1.00 97.38 223 VAL A O 1
ATOM 1687 N N . ALA A 1 224 ? -10.764 0.899 6.215 1.00 98.12 224 ALA A N 1
ATOM 1688 C CA . ALA A 1 224 ? -10.731 1.430 4.860 1.00 98.12 224 ALA A CA 1
ATOM 1689 C C . ALA A 1 224 ? -9.555 0.800 4.106 1.00 98.12 224 ALA A C 1
ATOM 1691 O O . ALA A 1 224 ? -8.412 0.873 4.557 1.00 98.12 224 ALA A O 1
ATOM 1692 N N . LEU A 1 225 ? -9.830 0.180 2.962 1.00 98.25 225 LEU A N 1
ATOM 1693 C CA . LEU A 1 225 ? -8.832 -0.442 2.100 1.00 98.25 225 LEU A CA 1
ATOM 1694 C C . LEU A 1 225 ? -8.843 0.235 0.729 1.00 98.25 225 LEU A C 1
ATOM 1696 O O . LEU A 1 225 ? -9.812 0.130 -0.017 1.00 98.25 225 LEU A O 1
ATOM 1700 N N . PHE A 1 226 ? -7.745 0.908 0.402 1.00 98.31 226 PHE A N 1
ATOM 1701 C CA . PHE A 1 226 ? -7.490 1.510 -0.901 1.00 98.31 226 PHE A CA 1
ATOM 1702 C C . PHE A 1 226 ? -6.652 0.549 -1.740 1.00 98.31 226 PHE A C 1
ATOM 1704 O O . PHE A 1 226 ? -5.603 0.093 -1.284 1.00 98.31 226 PHE A O 1
ATOM 1711 N N . ILE A 1 227 ? -7.101 0.241 -2.956 1.00 97.50 227 ILE A N 1
ATOM 1712 C CA . ILE A 1 227 ? -6.423 -0.672 -3.887 1.00 97.50 227 ILE A CA 1
ATOM 1713 C C . ILE A 1 227 ? -6.470 -0.066 -5.280 1.00 97.50 227 ILE A C 1
ATOM 1715 O O . ILE A 1 227 ? -7.539 0.332 -5.741 1.00 97.50 227 ILE A O 1
ATOM 1719 N N . GLY A 1 228 ? -5.341 -0.026 -5.984 1.00 96.31 228 GLY A N 1
ATOM 1720 C CA . GLY A 1 228 ? -5.353 0.528 -7.329 1.00 96.31 228 GLY A CA 1
ATOM 1721 C C . GLY A 1 228 ? -4.042 0.464 -8.086 1.00 96.31 228 GLY A C 1
ATOM 1722 O O . GLY A 1 228 ? -3.126 -0.292 -7.758 1.00 96.31 228 GLY A O 1
ATOM 1723 N N . SER A 1 229 ? -3.974 1.269 -9.141 1.00 95.50 229 SER A N 1
ATOM 1724 C CA . SER A 1 229 ? -2.799 1.396 -10.003 1.00 95.50 229 SER A CA 1
ATOM 1725 C C . SER A 1 229 ? -1.830 2.500 -9.554 1.00 95.50 229 SER A C 1
ATOM 1727 O O . SER A 1 229 ? -0.658 2.464 -9.932 1.00 95.50 229 SER A O 1
ATOM 1729 N N . HIS A 1 230 ? -2.281 3.411 -8.684 1.00 96.56 230 HIS A N 1
ATOM 1730 C CA . HIS A 1 230 ? -1.523 4.577 -8.222 1.00 96.56 230 HIS A CA 1
ATOM 1731 C C . HIS A 1 230 ? -0.341 4.197 -7.320 1.00 96.56 230 HIS A C 1
ATOM 1733 O O . HIS A 1 230 ? -0.521 3.532 -6.298 1.00 96.56 230 HIS A O 1
ATOM 1739 N N . ASN A 1 231 ? 0.885 4.595 -7.684 1.00 94.81 231 ASN A N 1
ATOM 1740 C CA . ASN A 1 231 ? 2.035 4.422 -6.791 1.00 94.81 231 ASN A CA 1
ATOM 1741 C C . ASN A 1 231 ? 2.072 5.549 -5.763 1.00 94.81 231 ASN A C 1
ATOM 1743 O O . ASN A 1 231 ? 1.896 6.705 -6.131 1.00 94.81 231 ASN A O 1
ATOM 1747 N N . LEU A 1 232 ? 2.462 5.240 -4.525 1.00 94.25 232 LEU A N 1
ATOM 1748 C CA . LEU A 1 232 ? 2.562 6.186 -3.406 1.00 94.25 232 LEU A CA 1
ATOM 1749 C C . LEU A 1 232 ? 3.752 7.154 -3.563 1.00 94.25 232 LEU A C 1
ATOM 1751 O O . LEU A 1 232 ? 4.711 7.158 -2.793 1.00 94.25 232 LEU A O 1
ATOM 1755 N N . THR A 1 233 ? 3.701 7.950 -4.624 1.00 93.69 233 THR A N 1
ATOM 1756 C CA . THR A 1 233 ? 4.772 8.811 -5.112 1.00 93.69 233 THR A CA 1
ATOM 1757 C C . THR A 1 233 ? 4.227 10.165 -5.528 1.00 93.69 233 THR A C 1
ATOM 1759 O O . THR A 1 233 ? 3.109 10.264 -6.045 1.00 93.69 233 THR A O 1
ATOM 1762 N N . LYS A 1 234 ? 5.060 11.202 -5.427 1.00 91.12 234 LYS A N 1
ATOM 1763 C CA . LYS A 1 234 ? 4.720 12.542 -5.917 1.00 91.12 234 LYS A CA 1
ATOM 1764 C C . LYS A 1 234 ? 4.451 12.537 -7.423 1.00 91.12 234 LYS A C 1
ATOM 1766 O O . LYS A 1 234 ? 3.541 13.218 -7.885 1.00 91.12 234 LYS A O 1
ATOM 1771 N N . ALA A 1 235 ? 5.223 11.764 -8.188 1.00 89.38 235 ALA A N 1
ATOM 1772 C CA . ALA A 1 235 ? 5.097 11.705 -9.643 1.00 89.38 235 ALA A CA 1
ATOM 1773 C C . ALA A 1 235 ? 3.765 11.091 -10.100 1.00 89.38 235 ALA A C 1
ATOM 1775 O O . ALA A 1 235 ? 3.164 11.588 -11.051 1.00 89.38 235 ALA A O 1
ATOM 1776 N N . SER A 1 236 ? 3.259 10.070 -9.397 1.00 90.81 236 SER A N 1
ATOM 1777 C CA . SER A 1 236 ? 1.980 9.439 -9.760 1.00 90.81 236 SER A CA 1
ATOM 1778 C C . SER A 1 236 ? 0.786 10.378 -9.591 1.00 90.81 236 SER A C 1
ATOM 1780 O O . SER A 1 236 ? -0.269 10.118 -10.156 1.00 90.81 236 SER A O 1
ATOM 1782 N N . ARG A 1 237 ? 0.950 11.516 -8.899 1.00 92.00 237 ARG A N 1
ATOM 1783 C CA . ARG A 1 237 ? -0.101 12.536 -8.797 1.00 92.00 237 ARG A CA 1
ATOM 1784 C C . ARG A 1 237 ? -0.492 13.166 -10.135 1.00 92.00 237 ARG A C 1
ATOM 1786 O O . ARG A 1 237 ? -1.600 13.672 -10.267 1.00 92.00 237 ARG A O 1
ATOM 1793 N N . ALA A 1 238 ? 0.411 13.134 -11.113 1.00 91.06 238 ALA A N 1
ATOM 1794 C CA . ALA A 1 238 ? 0.165 13.632 -12.464 1.00 91.06 238 ALA A CA 1
ATOM 1795 C C . ALA A 1 238 ? -0.343 12.545 -13.430 1.00 91.06 238 ALA A C 1
ATOM 1797 O O . ALA A 1 238 ? -0.669 12.853 -14.578 1.00 91.06 238 ALA A O 1
ATOM 1798 N N . ASN A 1 239 ? -0.377 11.281 -12.998 1.00 91.62 239 ASN A N 1
ATOM 1799 C CA . ASN A 1 239 ? -0.798 10.169 -13.839 1.00 91.62 239 ASN A CA 1
ATOM 1800 C C . ASN A 1 239 ? -2.317 10.003 -13.823 1.00 91.62 239 ASN A C 1
ATOM 1802 O O . ASN A 1 239 ? -2.988 10.330 -12.844 1.00 91.62 239 ASN A O 1
ATOM 1806 N N . ARG A 1 240 ? -2.826 9.396 -14.900 1.00 92.50 240 ARG A N 1
ATOM 1807 C CA . ARG A 1 240 ? -4.178 8.846 -14.921 1.00 92.50 240 ARG A CA 1
ATOM 1808 C C . ARG A 1 240 ? -4.178 7.470 -14.281 1.00 92.50 240 ARG A C 1
ATOM 1810 O O . ARG A 1 240 ? -3.653 6.527 -14.868 1.00 92.50 240 ARG A O 1
ATOM 1817 N N . GLU A 1 241 ? -4.737 7.378 -13.088 1.00 92.12 241 GLU A N 1
ATOM 1818 C CA . GLU A 1 241 ? -4.709 6.178 -12.250 1.00 92.12 241 GLU A CA 1
ATOM 1819 C C . GLU A 1 241 ? -6.116 5.875 -11.730 1.00 92.12 241 GLU A C 1
ATOM 1821 O O . GLU A 1 241 ? -7.009 6.716 -11.791 1.00 92.12 241 GLU A O 1
ATOM 1826 N N . PHE A 1 242 ? -6.330 4.669 -11.214 1.00 92.25 242 PHE A N 1
ATOM 1827 C CA . PHE A 1 242 ? -7.604 4.293 -10.609 1.00 92.25 242 PHE A CA 1
ATOM 1828 C C . PHE A 1 242 ? -7.362 3.650 -9.256 1.00 92.25 242 PHE A C 1
ATOM 1830 O O . PHE A 1 242 ? -6.545 2.732 -9.138 1.00 92.25 242 PHE A O 1
ATOM 1837 N N . VAL A 1 243 ? -8.099 4.111 -8.249 1.00 96.94 243 VAL A N 1
ATOM 1838 C CA . VAL A 1 243 ? -8.099 3.534 -6.905 1.00 96.94 243 VAL A CA 1
ATOM 1839 C C . VAL A 1 243 ? -9.531 3.240 -6.485 1.00 96.94 243 VAL A C 1
ATOM 1841 O O . VAL A 1 243 ? -10.419 4.073 -6.620 1.00 96.94 243 VAL A O 1
ATOM 1844 N N . THR A 1 244 ? -9.761 2.041 -5.970 1.00 97.25 244 THR A N 1
ATOM 1845 C CA . THR A 1 244 ? -11.014 1.662 -5.318 1.00 97.25 244 THR A CA 1
ATOM 1846 C C . THR A 1 244 ? -10.814 1.715 -3.813 1.00 97.25 244 THR A C 1
ATOM 1848 O O . THR A 1 244 ? -9.856 1.143 -3.294 1.00 97.25 244 THR A O 1
ATOM 1851 N N . GLU A 1 245 ? -11.714 2.398 -3.120 1.00 97.44 245 GLU A N 1
ATOM 1852 C CA . GLU A 1 245 ? -11.830 2.390 -1.668 1.00 97.44 245 GLU A CA 1
ATOM 1853 C C . GLU A 1 245 ? -12.936 1.418 -1.261 1.00 97.44 245 GLU A C 1
ATOM 1855 O O . GLU A 1 245 ? -14.058 1.496 -1.763 1.00 97.44 245 GLU A O 1
ATOM 1860 N N . LEU A 1 246 ? -12.618 0.527 -0.327 1.00 96.75 246 LEU A N 1
ATOM 1861 C CA . LEU A 1 246 ? -13.561 -0.370 0.326 1.00 96.75 246 LEU A CA 1
ATOM 1862 C C . LEU A 1 246 ? -13.633 -0.009 1.807 1.00 96.75 246 LEU A C 1
ATOM 1864 O O . LEU A 1 246 ? -12.614 -0.059 2.495 1.00 96.75 246 LEU A O 1
ATOM 1868 N N . ARG A 1 247 ? -14.825 0.317 2.308 1.00 96.25 247 ARG A N 1
ATOM 1869 C CA . ARG A 1 247 ? -15.086 0.470 3.744 1.00 96.25 247 ARG A CA 1
ATOM 1870 C C . ARG A 1 247 ? -15.811 -0.757 4.263 1.00 96.25 247 ARG A C 1
ATOM 1872 O O . ARG A 1 247 ? -16.864 -1.124 3.743 1.00 96.25 247 ARG A O 1
ATOM 1879 N N . LEU A 1 248 ? -15.210 -1.383 5.264 1.00 94.62 248 LEU A N 1
ATOM 1880 C CA . LEU A 1 248 ? -15.573 -2.691 5.792 1.00 94.62 248 LEU A CA 1
ATOM 1881 C C . LEU A 1 248 ? -15.519 -2.659 7.320 1.00 94.62 248 LEU A C 1
ATOM 1883 O O . LEU A 1 248 ? -14.764 -1.883 7.906 1.00 94.62 248 LEU A O 1
ATOM 1887 N N . ALA A 1 249 ? -16.275 -3.543 7.964 1.00 93.44 249 ALA A N 1
ATOM 1888 C CA . ALA A 1 249 ? -16.041 -3.872 9.365 1.00 93.44 249 ALA A CA 1
ATOM 1889 C C . ALA A 1 249 ? -14.712 -4.639 9.502 1.00 93.44 249 ALA A C 1
ATOM 1891 O O . ALA A 1 249 ? -14.335 -5.399 8.606 1.00 93.44 249 ALA A O 1
ATOM 1892 N N . ALA A 1 250 ? -13.996 -4.475 10.613 1.00 93.44 250 ALA A N 1
ATOM 1893 C CA . ALA A 1 250 ? -12.737 -5.179 10.853 1.00 93.44 250 ALA A CA 1
ATOM 1894 C C . ALA A 1 250 ? -12.919 -6.704 10.914 1.00 93.44 250 ALA A C 1
ATOM 1896 O O . ALA A 1 250 ? -12.008 -7.441 10.533 1.00 93.44 250 ALA A O 1
ATOM 1897 N N . SER A 1 251 ? -14.098 -7.172 11.336 1.00 91.44 251 SER A N 1
ATOM 1898 C CA . SER A 1 251 ? -14.479 -8.588 11.315 1.00 91.44 251 SER A CA 1
ATOM 1899 C C . SER A 1 251 ? -14.822 -9.145 9.923 1.00 91.44 251 SER A C 1
ATOM 1901 O O . SER A 1 251 ? -15.044 -10.352 9.793 1.00 91.44 251 SER A O 1
ATOM 1903 N N . ASP A 1 252 ? -14.854 -8.316 8.872 1.00 90.56 252 ASP A N 1
ATOM 1904 C CA . ASP A 1 252 ? -15.188 -8.769 7.522 1.00 90.56 252 ASP A CA 1
ATOM 1905 C C . ASP A 1 252 ? -14.122 -9.729 6.968 1.00 90.56 252 ASP A C 1
ATOM 1907 O O . ASP A 1 252 ? -12.912 -9.486 7.011 1.00 90.56 252 ASP A O 1
ATOM 1911 N N . THR A 1 253 ? -14.578 -10.832 6.376 1.00 89.38 253 THR A N 1
ATOM 1912 C CA . THR A 1 253 ? -13.697 -11.872 5.819 1.00 89.38 253 THR A CA 1
ATOM 1913 C C . THR A 1 253 ? -12.738 -11.368 4.735 1.00 89.38 253 THR A C 1
ATOM 1915 O O . THR A 1 253 ? -11.626 -11.888 4.614 1.00 89.38 253 THR A O 1
ATOM 1918 N N . ARG A 1 254 ? -13.093 -10.315 3.987 1.00 90.69 254 ARG A N 1
ATOM 1919 C CA . ARG A 1 254 ? -12.201 -9.683 2.999 1.00 90.69 254 ARG A CA 1
ATOM 1920 C C . ARG A 1 254 ? -11.031 -8.970 3.669 1.00 90.69 254 ARG A C 1
ATOM 1922 O O . ARG A 1 254 ? -9.911 -9.047 3.165 1.00 90.69 254 ARG A O 1
ATOM 1929 N N . VAL A 1 255 ? -11.264 -8.335 4.822 1.00 93.44 255 VAL A N 1
ATOM 1930 C CA . VAL A 1 255 ? -10.199 -7.733 5.640 1.00 93.44 255 VAL A CA 1
ATOM 1931 C C . VAL A 1 255 ? -9.257 -8.827 6.126 1.00 93.44 255 VAL A C 1
ATOM 1933 O O . VAL A 1 255 ? -8.048 -8.717 5.930 1.00 93.44 255 VAL A O 1
ATOM 1936 N N . ALA A 1 256 ? -9.797 -9.910 6.693 1.00 89.81 256 ALA A N 1
ATOM 1937 C CA . ALA A 1 256 ? -8.994 -11.044 7.151 1.00 89.81 256 ALA A CA 1
ATOM 1938 C C . ALA A 1 256 ? -8.151 -11.653 6.014 1.00 89.81 256 ALA A C 1
ATOM 1940 O O . ALA A 1 256 ? -6.960 -11.899 6.192 1.00 89.81 256 ALA A O 1
ATOM 1941 N N . THR A 1 257 ? -8.742 -11.811 4.827 1.00 90.62 257 THR A N 1
ATOM 1942 C CA . THR A 1 257 ? -8.068 -12.334 3.629 1.00 90.62 257 THR A CA 1
ATOM 1943 C C . THR A 1 257 ? -6.908 -11.437 3.195 1.00 90.62 257 THR A C 1
ATOM 1945 O O . THR A 1 257 ? -5.788 -11.914 2.999 1.00 90.62 257 THR A O 1
ATOM 1948 N N . TYR A 1 258 ? -7.142 -10.124 3.091 1.00 95.44 258 TYR A N 1
ATOM 1949 C CA . TYR A 1 258 ? -6.086 -9.170 2.753 1.00 95.44 258 TYR A CA 1
ATOM 1950 C C . TYR A 1 258 ? -4.966 -9.170 3.800 1.00 95.44 258 TYR A C 1
ATOM 1952 O O . TYR A 1 258 ? -3.790 -9.189 3.443 1.00 95.44 258 TYR A O 1
ATOM 1960 N N . ARG A 1 259 ? -5.311 -9.185 5.094 1.00 95.62 259 ARG A N 1
ATOM 1961 C CA . ARG A 1 259 ? -4.319 -9.227 6.177 1.00 95.62 259 ARG A CA 1
ATOM 1962 C C . ARG A 1 259 ? -3.482 -10.497 6.132 1.00 95.62 259 ARG A C 1
ATOM 1964 O O . ARG A 1 259 ? -2.272 -10.405 6.273 1.00 95.62 259 ARG A O 1
ATOM 1971 N N . ALA A 1 260 ? -4.094 -11.657 5.903 1.00 93.12 260 ALA A N 1
ATOM 1972 C CA . ALA A 1 260 ? -3.367 -12.919 5.787 1.00 93.12 260 ALA A CA 1
ATOM 1973 C C . ALA A 1 260 ? -2.355 -12.879 4.631 1.00 93.12 260 ALA A C 1
ATOM 1975 O O . ALA A 1 260 ? -1.202 -13.278 4.800 1.00 93.12 260 ALA A O 1
ATOM 1976 N N . TRP A 1 261 ? -2.755 -12.328 3.481 1.00 95.19 261 TRP A N 1
ATOM 1977 C CA . TRP A 1 261 ? -1.836 -12.083 2.370 1.00 95.19 261 TRP A CA 1
ATOM 1978 C C . TRP A 1 261 ? -0.706 -11.116 2.755 1.00 95.19 261 TRP A C 1
ATOM 1980 O O . TRP A 1 261 ? 0.464 -11.420 2.518 1.00 95.19 261 TRP A O 1
ATOM 1990 N N . TYR A 1 262 ? -1.035 -9.980 3.379 1.00 96.56 262 TYR A N 1
ATOM 1991 C CA . TYR A 1 262 ? -0.051 -8.980 3.793 1.00 96.56 262 TYR A CA 1
ATOM 1992 C C . TYR A 1 262 ? 0.966 -9.567 4.775 1.00 96.56 262 TYR A C 1
ATOM 1994 O O . TYR A 1 262 ? 2.166 -9.417 4.572 1.00 96.56 262 TYR A O 1
ATOM 2002 N N . GLU A 1 263 ? 0.503 -10.270 5.809 1.00 95.31 263 GLU A N 1
ATOM 2003 C CA . GLU A 1 263 ? 1.363 -10.892 6.819 1.00 95.31 263 GLU A CA 1
ATOM 2004 C C . GLU A 1 263 ? 2.236 -11.995 6.214 1.00 95.31 263 GLU A C 1
ATOM 2006 O O . GLU A 1 263 ? 3.419 -12.070 6.526 1.00 95.31 263 GLU A O 1
ATOM 2011 N N . SER A 1 264 ? 1.715 -12.793 5.274 1.00 91.38 264 SER A N 1
ATOM 2012 C CA . SER A 1 264 ? 2.531 -13.768 4.539 1.00 91.38 264 SER A CA 1
ATOM 2013 C C . SER A 1 264 ? 3.681 -13.090 3.784 1.00 91.38 264 SER A C 1
ATOM 2015 O O . SER A 1 264 ? 4.834 -13.519 3.886 1.00 91.38 264 SER A O 1
ATOM 2017 N N . MET A 1 265 ? 3.391 -11.990 3.082 1.00 92.75 265 MET A N 1
ATOM 2018 C CA . MET A 1 265 ? 4.411 -11.200 2.394 1.00 92.75 265 MET A CA 1
ATOM 2019 C C . MET A 1 265 ? 5.384 -10.536 3.376 1.00 92.75 265 MET A C 1
ATOM 2021 O O . MET A 1 265 ? 6.585 -10.495 3.115 1.00 92.75 265 MET A O 1
ATOM 2025 N N . TRP A 1 266 ? 4.886 -10.045 4.511 1.00 94.31 266 TRP A N 1
ATOM 2026 C CA . TRP A 1 266 ? 5.677 -9.412 5.561 1.00 94.31 266 TRP A CA 1
ATOM 2027 C C . TRP A 1 266 ? 6.649 -10.396 6.221 1.00 94.31 266 TRP A C 1
ATOM 2029 O O . TRP A 1 266 ? 7.835 -10.091 6.365 1.00 94.31 266 TRP A O 1
ATOM 2039 N N . SER A 1 267 ? 6.194 -11.600 6.570 1.00 91.62 267 SER A N 1
ATOM 2040 C CA . SER A 1 267 ? 7.036 -12.660 7.133 1.00 91.62 267 SER A CA 1
ATOM 2041 C C . SER A 1 267 ? 8.126 -13.121 6.165 1.00 91.62 267 SER A C 1
ATOM 2043 O O . SER A 1 267 ? 9.224 -13.440 6.610 1.00 91.62 267 SER A O 1
ATOM 2045 N N . ALA A 1 268 ? 7.849 -13.119 4.858 1.00 88.50 268 ALA A N 1
ATOM 2046 C CA . ALA A 1 268 ? 8.816 -13.460 3.812 1.00 88.50 268 ALA A CA 1
ATOM 2047 C C . ALA A 1 268 ? 9.700 -12.277 3.364 1.00 88.50 268 ALA A C 1
ATOM 2049 O O . ALA A 1 268 ? 10.542 -12.439 2.481 1.00 88.50 268 ALA A O 1
ATOM 2050 N N . SER A 1 269 ? 9.485 -11.081 3.918 1.00 92.19 269 SER A N 1
ATOM 2051 C CA . SER A 1 269 ? 10.222 -9.869 3.555 1.00 92.19 269 SER A CA 1
ATOM 2052 C C . SER A 1 269 ? 11.425 -9.623 4.460 1.00 92.19 269 SER A C 1
ATOM 2054 O O . SER A 1 269 ? 11.476 -10.062 5.609 1.00 92.19 269 SER A O 1
ATOM 2056 N N . GLU A 1 270 ? 12.391 -8.882 3.933 1.00 89.50 270 GLU A N 1
ATOM 2057 C CA . GLU A 1 270 ? 13.631 -8.535 4.617 1.00 89.50 270 GLU A CA 1
ATOM 2058 C C . GLU A 1 270 ? 13.532 -7.111 5.174 1.00 89.50 270 GLU A C 1
ATOM 2060 O O . GLU A 1 270 ? 12.922 -6.228 4.563 1.00 89.50 270 GLU A O 1
ATOM 2065 N N . GLY A 1 271 ? 14.134 -6.869 6.342 1.00 81.69 271 GLY A N 1
ATOM 2066 C CA . GLY A 1 271 ? 14.306 -5.505 6.841 1.00 81.69 271 GLY A CA 1
ATOM 2067 C C . GLY A 1 271 ? 15.124 -4.680 5.852 1.00 81.69 271 GLY A C 1
ATOM 2068 O O . GLY A 1 271 ? 16.069 -5.196 5.254 1.00 81.69 271 GLY A O 1
ATOM 2069 N N . ILE A 1 272 ? 14.774 -3.405 5.677 1.00 80.06 272 ILE A N 1
ATOM 2070 C CA . ILE A 1 272 ? 15.585 -2.526 4.837 1.00 80.06 272 ILE A CA 1
ATOM 2071 C C . ILE A 1 272 ? 16.983 -2.394 5.446 1.00 80.06 272 ILE A C 1
ATOM 2073 O O . ILE A 1 272 ? 17.145 -1.937 6.578 1.00 80.06 272 ILE A O 1
ATOM 2077 N N . GLN A 1 273 ? 17.997 -2.741 4.657 1.00 62.69 273 GLN A N 1
ATOM 2078 C CA . GLN A 1 273 ? 19.369 -2.339 4.925 1.00 62.69 273 GLN A CA 1
ATOM 2079 C C . GLN A 1 273 ? 19.619 -1.028 4.193 1.00 62.69 273 GLN A C 1
ATOM 2081 O O . GLN A 1 273 ? 19.856 -1.019 2.986 1.00 62.69 273 GLN A O 1
ATOM 2086 N N . VAL A 1 274 ? 19.529 0.097 4.905 1.00 55.50 274 VAL A N 1
ATOM 2087 C CA . VAL A 1 274 ? 19.985 1.354 4.316 1.00 55.50 274 VAL A CA 1
ATOM 2088 C C . VAL A 1 274 ? 21.497 1.423 4.446 1.00 55.50 274 VAL A C 1
ATOM 2090 O O . VAL A 1 274 ? 22.030 1.821 5.478 1.00 55.50 274 VAL A O 1
ATOM 2093 N N . GLU A 1 275 ? 22.206 1.057 3.383 1.00 50.31 275 GLU A N 1
ATOM 2094 C CA . GLU A 1 275 ? 23.584 1.509 3.245 1.00 50.31 275 GLU A CA 1
ATOM 2095 C C . GLU A 1 275 ? 23.562 3.033 3.068 1.00 50.31 275 GLU A C 1
ATOM 2097 O O . GLU A 1 275 ? 22.933 3.557 2.148 1.00 50.31 275 GLU A O 1
ATOM 2102 N N . ALA A 1 276 ? 24.275 3.765 3.926 1.00 42.25 276 ALA A N 1
ATOM 2103 C CA . ALA A 1 276 ? 24.450 5.219 3.828 1.00 42.25 276 ALA A CA 1
ATOM 2104 C C . ALA A 1 276 ? 25.312 5.652 2.609 1.00 42.25 276 ALA A C 1
ATOM 2106 O O . ALA A 1 276 ? 25.959 6.699 2.625 1.00 42.25 276 ALA A O 1
ATOM 2107 N N . GLY A 1 277 ? 25.358 4.834 1.553 1.00 40.25 277 GLY A N 1
ATOM 2108 C CA . GLY A 1 277 ? 26.222 4.964 0.385 1.00 40.25 277 GLY A CA 1
ATOM 2109 C C . GLY A 1 277 ? 25.465 5.369 -0.880 1.00 40.25 277 GLY A C 1
ATOM 2110 O O . GLY A 1 277 ? 24.285 5.081 -1.056 1.00 40.25 277 GLY A O 1
ATOM 2111 N N . ALA A 1 278 ? 26.158 6.079 -1.773 1.00 37.34 278 ALA A N 1
ATOM 2112 C CA . ALA A 1 278 ? 25.608 6.609 -3.018 1.00 37.34 278 ALA A CA 1
ATOM 2113 C C . ALA A 1 278 ? 24.839 5.547 -3.827 1.00 37.34 278 ALA A C 1
ATOM 2115 O O . ALA A 1 278 ? 25.342 4.444 -4.028 1.00 37.34 278 ALA A O 1
ATOM 2116 N N . ALA A 1 279 ? 23.652 5.927 -4.326 1.00 42.69 279 ALA A N 1
ATOM 2117 C CA . ALA A 1 279 ? 22.770 5.088 -5.139 1.00 42.69 279 ALA A CA 1
ATOM 2118 C C . ALA A 1 279 ? 23.555 4.198 -6.124 1.00 42.69 279 ALA A C 1
ATOM 2120 O O . ALA A 1 279 ? 24.472 4.707 -6.787 1.00 42.69 279 ALA A O 1
ATOM 2121 N N . PRO A 1 280 ? 23.203 2.903 -6.257 1.00 39.12 280 PRO A N 1
ATOM 2122 C CA . PRO A 1 280 ? 23.928 1.983 -7.118 1.00 39.12 280 PRO A CA 1
ATOM 2123 C C . PRO A 1 280 ? 24.026 2.583 -8.518 1.00 39.12 280 PRO A C 1
ATOM 2125 O O . PRO A 1 280 ? 23.019 2.927 -9.142 1.00 39.12 280 PRO A O 1
ATOM 2128 N N . ARG A 1 281 ? 25.266 2.768 -8.993 1.00 36.34 281 ARG A N 1
ATOM 2129 C CA . ARG A 1 281 ? 25.544 3.323 -10.318 1.00 36.34 281 ARG A CA 1
ATOM 2130 C C . ARG A 1 281 ? 24.793 2.483 -11.342 1.00 36.34 281 ARG A C 1
ATOM 2132 O O . ARG A 1 281 ? 25.201 1.367 -11.660 1.00 36.34 281 ARG A O 1
ATOM 2139 N N . ARG A 1 282 ? 23.700 3.039 -11.871 1.00 37.59 282 ARG A N 1
ATOM 2140 C CA . ARG A 1 282 ? 23.012 2.539 -13.058 1.00 37.59 282 ARG A CA 1
ATOM 2141 C C . ARG A 1 282 ? 24.103 2.294 -14.096 1.00 37.59 282 ARG A C 1
ATOM 2143 O O . ARG A 1 282 ? 24.728 3.251 -14.548 1.00 37.59 282 ARG A O 1
ATOM 2150 N N . ARG A 1 283 ? 24.386 1.027 -14.426 1.00 34.81 283 ARG A N 1
ATOM 2151 C CA . ARG A 1 283 ? 25.268 0.690 -15.547 1.00 34.81 283 ARG A CA 1
ATOM 2152 C C . ARG A 1 283 ? 24.611 1.276 -16.789 1.00 34.81 283 ARG A C 1
ATOM 2154 O O . ARG A 1 283 ? 23.715 0.676 -17.377 1.00 34.81 283 ARG A O 1
ATOM 2161 N N . VAL A 1 284 ? 25.027 2.483 -17.156 1.00 36.12 284 VAL A N 1
ATOM 2162 C CA . VAL A 1 284 ? 24.824 3.007 -18.495 1.00 36.12 284 VAL A CA 1
ATOM 2163 C C . VAL A 1 284 ? 25.564 2.021 -19.381 1.00 36.12 284 VAL A C 1
ATOM 2165 O O . VAL A 1 284 ? 26.789 1.929 -19.340 1.00 36.12 284 VAL A O 1
ATOM 2168 N N . ARG A 1 285 ? 24.805 1.192 -20.098 1.00 36.69 285 ARG A N 1
ATOM 2169 C CA . ARG A 1 285 ? 25.332 0.343 -21.158 1.00 36.69 285 ARG A CA 1
ATOM 2170 C C . ARG A 1 285 ? 25.981 1.300 -22.154 1.00 36.69 285 ARG A C 1
ATOM 2172 O O . ARG A 1 285 ? 25.274 2.023 -22.852 1.00 36.69 285 ARG A O 1
ATOM 2179 N N . GLY A 1 286 ? 27.308 1.387 -22.097 1.00 32.56 286 GLY A N 1
ATOM 2180 C CA . GLY A 1 286 ? 28.089 2.307 -22.904 1.00 32.56 286 GLY A CA 1
ATOM 2181 C C . GLY A 1 286 ? 27.725 2.135 -24.371 1.00 32.56 286 GLY A C 1
ATOM 2182 O O . GLY A 1 286 ? 27.775 1.028 -24.905 1.00 32.56 286 GLY A O 1
ATOM 2183 N N . LYS A 1 287 ? 27.339 3.235 -25.020 1.00 35.72 287 LYS A N 1
ATOM 2184 C CA . LYS A 1 287 ? 27.565 3.359 -26.456 1.00 35.72 287 LYS A CA 1
ATOM 2185 C C . LYS A 1 287 ? 29.078 3.419 -26.613 1.00 35.72 287 LYS A C 1
ATOM 2187 O O . LYS A 1 287 ? 29.696 4.364 -26.134 1.00 35.72 287 LYS A O 1
ATOM 2192 N N . ASN A 1 288 ? 29.649 2.385 -27.218 1.00 33.16 288 ASN A N 1
ATOM 2193 C CA . ASN A 1 288 ? 31.034 2.383 -27.662 1.00 33.16 288 ASN A CA 1
ATOM 2194 C C . ASN A 1 288 ? 31.262 3.631 -28.526 1.00 33.16 288 ASN A C 1
ATOM 2196 O O . ASN A 1 288 ? 30.757 3.705 -29.645 1.00 33.16 288 ASN A O 1
ATOM 2200 N N . ALA A 1 289 ? 31.986 4.614 -27.997 1.00 34.69 289 ALA A N 1
ATOM 2201 C CA . ALA A 1 289 ? 32.695 5.560 -28.837 1.00 34.69 289 ALA A CA 1
ATOM 2202 C C . ALA A 1 289 ? 33.937 4.818 -29.340 1.00 34.69 289 ALA A C 1
ATOM 2204 O O . ALA A 1 289 ? 34.768 4.376 -28.546 1.00 34.69 289 ALA A O 1
ATOM 2205 N N . LEU A 1 290 ? 33.986 4.593 -30.650 1.00 36.06 290 LEU A N 1
ATOM 2206 C CA . LEU A 1 290 ? 35.148 4.045 -31.338 1.00 36.06 290 LEU A CA 1
ATOM 2207 C C . LEU A 1 290 ? 36.357 4.973 -31.115 1.00 36.06 290 LEU A C 1
ATOM 2209 O O . LEU A 1 290 ? 36.188 6.194 -31.156 1.00 36.06 290 LEU A O 1
ATOM 2213 N N . PRO A 1 291 ? 37.567 4.432 -30.903 1.00 36.53 291 PRO A N 1
ATOM 2214 C CA . PRO A 1 291 ? 38.778 5.234 -30.919 1.00 36.53 291 PRO A CA 1
ATOM 2215 C C . PRO A 1 291 ? 39.094 5.614 -32.370 1.00 36.53 291 PRO A C 1
ATOM 2217 O O . PRO A 1 291 ? 39.355 4.742 -33.198 1.00 36.53 291 PRO A O 1
ATOM 2220 N N . ASN A 1 292 ? 39.071 6.910 -32.685 1.00 33.88 292 ASN A N 1
ATOM 2221 C CA . ASN A 1 292 ? 39.670 7.400 -33.923 1.00 33.88 292 ASN A CA 1
ATOM 2222 C C . ASN A 1 292 ? 41.188 7.227 -33.821 1.00 33.88 292 ASN A C 1
ATOM 2224 O O . ASN A 1 292 ? 41.842 7.867 -32.999 1.00 33.88 292 ASN A O 1
ATOM 2228 N N . ALA A 1 293 ? 41.721 6.355 -34.669 1.00 38.34 293 ALA A N 1
ATOM 2229 C CA . ALA A 1 293 ? 43.132 6.267 -34.992 1.00 38.34 293 ALA A CA 1
ATOM 2230 C C . ALA A 1 293 ? 43.354 6.757 -36.431 1.00 38.34 293 ALA A C 1
ATOM 2232 O O . ALA A 1 293 ? 42.537 6.477 -37.310 1.00 38.34 293 ALA A O 1
ATOM 2233 N N . SER A 1 294 ? 44.518 7.388 -36.633 1.00 35.91 294 SER A N 1
ATOM 2234 C CA . SER A 1 294 ? 45.121 7.907 -37.879 1.00 35.91 294 SER A CA 1
ATOM 2235 C C . SER A 1 294 ? 44.584 9.272 -38.349 1.00 35.91 294 SER A C 1
ATOM 2237 O O . SER A 1 294 ? 43.388 9.516 -38.272 1.00 35.91 294 SER A O 1
ATOM 2239 N N . ALA A 1 295 ? 45.385 10.238 -38.808 1.00 33.75 295 ALA A N 1
ATOM 2240 C CA . ALA A 1 295 ? 46.810 10.334 -39.159 1.00 33.75 295 ALA A CA 1
ATOM 2241 C C . ALA A 1 295 ? 47.183 11.843 -39.103 1.00 33.75 295 ALA A C 1
ATOM 2243 O O . ALA A 1 295 ? 46.330 12.677 -39.384 1.00 33.75 295 ALA A O 1
ATOM 2244 N N . ALA A 1 296 ? 48.309 12.262 -38.517 1.00 37.22 296 ALA A N 1
ATOM 2245 C CA . ALA A 1 296 ? 49.585 12.538 -39.196 1.00 37.22 296 ALA A CA 1
ATOM 2246 C C . ALA A 1 296 ? 49.469 13.337 -40.514 1.00 37.22 296 ALA A C 1
ATOM 2248 O O . ALA A 1 296 ? 49.040 12.769 -41.513 1.00 37.22 296 ALA A O 1
ATOM 2249 N N . ALA A 1 297 ? 49.904 14.605 -40.508 1.00 37.75 297 ALA A N 1
ATOM 2250 C CA . ALA A 1 297 ? 50.944 15.172 -41.386 1.00 37.75 297 ALA A CA 1
ATOM 2251 C C . ALA A 1 297 ? 50.995 16.714 -41.273 1.00 37.75 297 ALA A C 1
ATOM 2253 O O . ALA A 1 297 ? 49.948 17.352 -41.186 1.00 37.75 297 ALA A O 1
ATOM 2254 N N . ASP A 1 298 ? 52.236 17.209 -41.322 1.00 37.03 298 ASP A N 1
ATOM 2255 C CA . ASP A 1 298 ? 52.778 18.579 -41.415 1.00 37.03 298 ASP A CA 1
ATOM 2256 C C . ASP A 1 298 ? 52.657 19.548 -40.224 1.00 37.03 298 ASP A C 1
ATOM 2258 O O . ASP A 1 298 ? 51.582 20.140 -39.976 1.00 37.03 298 ASP A O 1
#

Mean predicted aligned error: 16.45 Å

Solvent-accessible surface area (backbone atoms only — not comparable to full-atom values): 16874 Å² total; per-residue (Å²): 142,91,82,88,84,88,91,78,87,81,54,77,66,55,54,53,52,56,54,56,56,49,60,62,50,57,66,58,56,76,75,62,68,100,62,48,69,62,55,50,51,52,52,50,53,52,52,53,50,53,51,50,53,51,53,52,50,52,52,49,53,53,49,52,54,49,51,54,46,46,52,50,47,52,52,54,30,35,75,70,60,76,36,73,69,62,49,70,62,76,68,41,64,84,70,61,77,65,81,66,53,74,47,82,23,65,37,55,62,50,53,60,62,51,51,51,51,44,64,36,87,46,34,48,34,38,45,36,34,22,34,40,60,54,31,64,69,61,48,53,37,50,41,52,28,33,74,74,67,20,49,41,40,39,41,30,11,54,90,30,53,58,69,45,71,65,21,40,52,52,53,48,52,38,48,78,52,70,35,45,52,30,29,33,65,43,62,57,36,22,78,63,52,81,54,81,34,70,94,41,54,38,71,41,73,56,24,34,40,38,39,34,29,56,46,95,78,84,58,75,32,39,27,40,38,38,42,40,71,48,42,53,29,63,73,43,60,79,40,91,30,46,32,40,38,38,40,36,51,54,83,22,41,67,51,51,48,52,47,52,53,50,49,54,52,54,73,74,30,42,73,66,79,80,68,98,60,80,68,80,78,75,79,70,79,72,77,82,76,78,83,89,75,88,78,90,84,137

Nearest PDB structures (foldseek):
  4gel-assembly1_A  TM=7.651E-01  e=2.516E-08  Drosophila melanogaster
  4gel-assembly1_B  TM=7.599E-01  e=4.016E-08  Drosophila melanogaster
  4gem-assembly1_B  TM=7.193E-01  e=1.732E-07  Drosophila melanogaster
  5bpd-assembly1_C  TM=5.093E-01  e=2.064E-07  Pyrococcus furiosus
  5bqt-assembly1_B  TM=5.664E-01  e=1.282E-04  Pyrococcus furiosus